Protein AF-A0A8S1BQX6-F1 (afdb_monomer)

Radius of gyration: 28.89 Å; Cα contacts (8 Å, |Δi|>4): 487; chains: 1; bounding box: 57×88×104 Å

Sequence (309 aa):
MNSLSFIVLPLLAISIPSLSAAPAPGKTAAKPKTTHNDDKIGEEFRDMQLESWVLNHGLPEPKSGINLDRWNASSANDRPEERGFYLEGDILYQTHPSATKSAQVGEYYKWPNAQVFIKISGAFAPHEVNIIKKATQYIEKHTCIRFFFYQPGIQKDYVDITNSHTGCFSSVGRTGGRQVLNLQSPQCVNLRTATHELIHSLGFFHEQSRSDRDKYIQIEWGNIHSHEINNFKRHDNSNHQGLAYDFQSIMHYSRFAFARNPRLPTIRFKPPYEGWEKVAKNDQMTWTDVEKINKLYKCPSTSASPTSS

Mean predicted aligned error: 12.05 Å

Foldseek 3Di:
DDDDDDDDDDDDDDDDDDDDDDDDDDDDDDDDPDPDPVVPVVPVVVVVVVVVLCVQAQDQDLQLLVQLVPDDPVPALFAQQLSASHQLSAARDDDDVPDDPFQPPDPVQADPLLEAEEDEPAPDDPVLVVLLVVLQVQLVVLAVHHYHYDDPPPDQWHEYEYAPSRTAHFHAGTPTGYTYGYQHPPRQSHSLNSNLRVLSHRRDAALLQALCNVVWKDFPCVFADPSCSSSNHHRNNDDLPPDDRDLQASRYTRQQRRGPDSVHGRMATDPPCNVCNVVSPHSGHDPSSSVSSCVSSVTPPDPDDPDDD

Solvent-accessible surface area (backbone atoms only — not comparable to full-atom values): 18206 Å² total; per-residue (Å²): 142,81,90,85,84,88,85,86,82,85,86,84,86,83,87,80,88,84,87,88,82,88,85,84,90,82,86,88,77,86,78,81,88,74,85,74,78,66,82,66,61,61,54,62,60,50,49,56,54,48,50,56,51,37,69,60,19,46,54,88,44,53,67,10,19,63,48,37,70,74,61,46,87,93,79,49,70,46,56,60,41,52,38,22,71,29,49,62,18,24,32,39,45,72,87,47,103,79,68,66,101,48,63,70,81,48,80,77,24,39,50,68,92,34,44,44,30,37,39,81,75,34,93,62,56,75,70,44,51,50,34,50,52,48,22,53,50,56,50,36,74,70,35,63,45,43,80,41,78,60,50,93,90,72,62,68,52,33,40,37,35,33,40,54,68,35,17,24,29,14,28,62,15,42,78,66,38,81,40,63,31,32,34,17,74,70,77,26,59,40,52,41,51,40,34,41,36,50,44,18,38,64,40,46,75,49,50,66,27,32,51,66,31,75,76,51,35,44,77,37,69,90,29,36,32,84,89,53,54,71,50,64,51,57,38,80,70,46,82,63,85,91,54,80,90,55,75,39,29,55,47,34,74,44,44,28,39,54,25,69,43,83,89,41,56,20,47,44,54,32,86,92,45,51,74,47,75,81,61,41,82,47,70,48,77,36,73,66,51,40,49,53,50,26,62,76,63,64,37,78,82,71,96,64,81,82,77,88,126

InterPro domains:
  IPR001506 Peptidase M12A [PF01400] (108-298)
  IPR001506 Peptidase M12A [PR00480] (132-150)
  IPR001506 Peptidase M12A [PR00480] (188-206)
  IPR001506 Peptidase M12A [PR00480] (207-224)
  IPR001506 Peptidase M12A [PR00480] (244-259)
  IPR001506 Peptidase M12A [PR00480] (285-298)
  IPR001506 Peptidase M12A [PS51864] (102-300)
  IPR006026 Peptidase, metallopeptidase [SM00235] (107-249)
  IPR024079 Metallopeptidase, catalytic domain superfamily [G3DSA:3.40.390.10] (68-302)
  IPR034035 Astacin-like metallopeptidase domain [cd04280] (113-297)

Structure (mmCIF, N/CA/C/O backbone):
data_AF-A0A8S1BQX6-F1
#
_entry.id   AF-A0A8S1BQX6-F1
#
loop_
_atom_site.group_PDB
_atom_site.id
_atom_site.type_symbol
_atom_site.label_atom_id
_atom_site.label_alt_id
_atom_site.label_comp_id
_atom_site.label_asym_id
_atom_site.label_entity_id
_atom_site.label_seq_id
_atom_site.pdbx_PDB_ins_code
_atom_site.Cartn_x
_atom_site.Cartn_y
_atom_site.Cartn_z
_atom_site.occupancy
_atom_site.B_iso_or_equiv
_atom_site.auth_seq_id
_atom_site.auth_comp_id
_atom_site.auth_asym_id
_atom_site.auth_atom_id
_atom_site.pdbx_PDB_model_num
ATOM 1 N N . MET A 1 1 ? 31.370 -21.592 -81.520 1.00 39.38 1 MET A N 1
ATOM 2 C CA . MET A 1 1 ? 32.345 -21.386 -80.425 1.00 39.38 1 MET A CA 1
ATOM 3 C C . MET A 1 1 ? 31.549 -20.781 -79.272 1.00 39.38 1 MET A C 1
ATOM 5 O O . MET A 1 1 ? 31.023 -19.704 -79.476 1.00 39.38 1 MET A O 1
ATOM 9 N N . ASN A 1 2 ? 31.255 -21.397 -78.128 1.00 39.03 2 ASN A N 1
ATOM 10 C CA . ASN A 1 2 ? 31.666 -22.647 -77.492 1.00 39.03 2 ASN A CA 1
ATOM 11 C C . ASN A 1 2 ? 30.479 -23.218 -76.694 1.00 39.03 2 ASN A C 1
ATOM 13 O O . ASN A 1 2 ? 29.785 -22.468 -76.013 1.00 39.03 2 ASN A O 1
ATOM 17 N N . SER A 1 3 ? 30.305 -24.540 -76.764 1.00 40.53 3 SER A N 1
ATOM 18 C CA . SER A 1 3 ? 29.539 -25.356 -75.813 1.00 40.53 3 SER A CA 1
ATOM 19 C C . SER A 1 3 ? 30.255 -25.430 -74.468 1.00 40.53 3 SER A C 1
ATOM 21 O O . SER A 1 3 ? 31.482 -25.499 -74.455 1.00 40.53 3 SER A O 1
ATOM 23 N N . LEU A 1 4 ? 29.509 -25.559 -73.368 1.00 43.38 4 LEU A N 1
ATOM 24 C CA . LEU A 1 4 ? 30.010 -26.164 -72.132 1.00 43.38 4 LEU A CA 1
ATOM 25 C C . LEU A 1 4 ? 28.952 -27.103 -71.537 1.00 43.38 4 LEU A C 1
ATOM 27 O O . LEU A 1 4 ? 27.769 -26.779 -71.459 1.00 43.38 4 LEU A O 1
ATOM 31 N N . SER A 1 5 ? 29.433 -28.301 -71.217 1.00 40.56 5 SER A N 1
ATOM 32 C CA . SER A 1 5 ? 28.708 -29.541 -70.958 1.00 40.56 5 SER A CA 1
ATOM 33 C C . SER A 1 5 ? 28.182 -29.669 -69.528 1.00 40.56 5 SER A C 1
ATOM 35 O O . SER A 1 5 ? 28.829 -29.244 -68.575 1.00 40.56 5 SER A O 1
ATOM 37 N N . PHE A 1 6 ? 27.057 -30.371 -69.384 1.00 38.00 6 PHE A N 1
ATOM 38 C CA . PHE A 1 6 ? 26.563 -30.904 -68.114 1.00 38.00 6 PHE A CA 1
ATOM 39 C C . PHE A 1 6 ? 27.305 -32.201 -67.753 1.00 38.00 6 PHE A C 1
ATOM 41 O O . PHE A 1 6 ? 27.395 -33.113 -68.574 1.00 38.00 6 PHE A O 1
ATOM 48 N N . ILE A 1 7 ? 27.814 -32.291 -66.522 1.00 45.94 7 ILE A N 1
ATOM 49 C CA . ILE A 1 7 ? 28.389 -33.511 -65.937 1.00 45.94 7 ILE A CA 1
ATOM 50 C C . ILE A 1 7 ? 27.326 -34.153 -65.038 1.00 45.94 7 ILE A C 1
ATOM 52 O O . ILE A 1 7 ? 26.836 -33.527 -64.101 1.00 45.94 7 ILE A O 1
ATOM 56 N N . VAL A 1 8 ? 26.983 -35.406 -65.337 1.00 41.06 8 VAL A N 1
ATOM 57 C CA . VAL A 1 8 ? 26.101 -36.276 -64.546 1.00 41.06 8 VAL A CA 1
ATOM 58 C C . VAL A 1 8 ? 26.976 -37.155 -63.644 1.00 41.06 8 VAL A C 1
ATOM 60 O O . VAL A 1 8 ? 27.891 -37.812 -64.136 1.00 41.06 8 VAL A O 1
ATOM 63 N N . LEU A 1 9 ? 26.702 -37.177 -62.337 1.00 39.62 9 LEU A N 1
ATOM 64 C CA . LEU A 1 9 ? 27.323 -38.084 -61.358 1.00 39.62 9 LEU A CA 1
ATOM 65 C C . LEU A 1 9 ? 26.374 -39.264 -61.052 1.00 39.62 9 LEU A C 1
ATOM 67 O O . LEU A 1 9 ? 25.167 -39.037 -60.939 1.00 39.62 9 LEU A O 1
ATOM 71 N N . PRO A 1 10 ? 26.873 -40.510 -60.910 1.00 39.12 10 PRO A N 1
ATOM 72 C CA . PRO A 1 10 ? 26.035 -41.692 -60.716 1.00 39.12 10 PRO A CA 1
ATOM 73 C C . PRO A 1 10 ? 25.674 -41.928 -59.238 1.00 39.12 10 PRO A C 1
ATOM 75 O O . PRO A 1 10 ? 26.483 -41.696 -58.339 1.00 39.12 10 PRO A O 1
ATOM 78 N N . LEU A 1 11 ? 24.459 -42.437 -58.997 1.00 38.56 11 LEU A N 1
ATOM 79 C CA . LEU A 1 11 ? 24.001 -42.929 -57.693 1.00 38.56 11 LEU A CA 1
ATOM 80 C C . LEU A 1 11 ? 24.722 -44.235 -57.316 1.00 38.56 11 LEU A C 1
ATOM 82 O O . LEU A 1 11 ? 24.688 -45.201 -58.078 1.00 38.56 11 LEU A O 1
ATOM 86 N N . LEU A 1 12 ? 25.289 -44.295 -56.108 1.00 36.75 12 LEU A N 1
ATOM 87 C CA . LEU A 1 12 ? 25.702 -45.550 -55.474 1.00 36.75 12 LEU A CA 1
ATOM 88 C C . LEU A 1 12 ? 24.515 -46.176 -54.724 1.00 36.75 12 LEU A C 1
ATOM 90 O O . LEU A 1 12 ? 23.943 -45.563 -53.823 1.00 36.75 12 LEU A O 1
ATOM 94 N N . ALA A 1 13 ? 24.181 -47.416 -55.080 1.00 38.56 13 ALA A N 1
ATOM 95 C CA . ALA A 1 13 ? 23.232 -48.267 -54.374 1.00 38.56 13 ALA A CA 1
ATOM 96 C C . ALA A 1 13 ? 23.923 -48.980 -53.197 1.00 38.56 13 ALA A C 1
ATOM 98 O O . ALA A 1 13 ? 24.931 -49.660 -53.389 1.00 38.56 13 ALA A O 1
ATOM 99 N N . ILE A 1 14 ? 23.372 -48.855 -51.987 1.00 39.50 14 ILE A N 1
ATOM 100 C CA . ILE A 1 14 ? 23.801 -49.619 -50.807 1.00 39.50 14 ILE A CA 1
ATOM 101 C C . ILE A 1 14 ? 22.833 -50.792 -50.623 1.00 39.50 14 ILE A C 1
ATOM 103 O O . ILE A 1 14 ? 21.622 -50.605 -50.525 1.00 39.50 14 ILE A O 1
ATOM 107 N N . SER A 1 15 ? 23.388 -52.005 -50.612 1.00 34.69 15 SER A N 1
ATOM 108 C CA . SER A 1 15 ? 22.664 -53.271 -50.455 1.00 34.69 15 SER A CA 1
ATOM 109 C C . SER A 1 15 ? 22.302 -53.531 -48.990 1.00 34.69 15 SER A C 1
ATOM 111 O O . SER A 1 15 ? 23.158 -53.437 -48.113 1.00 34.69 15 SER A O 1
ATOM 113 N N . ILE A 1 16 ? 21.045 -53.902 -48.735 1.00 39.75 16 ILE A N 1
ATOM 114 C CA . ILE A 1 16 ? 20.538 -54.351 -47.430 1.00 39.75 16 ILE A CA 1
ATOM 115 C C . ILE A 1 16 ? 20.466 -55.888 -47.446 1.00 39.75 16 ILE A C 1
ATOM 117 O O . ILE A 1 16 ? 19.825 -56.429 -48.348 1.00 39.75 16 ILE A O 1
ATOM 121 N N . PRO A 1 17 ? 21.039 -56.614 -46.469 1.00 34.56 17 PRO A N 1
ATOM 122 C CA . PRO A 1 17 ? 20.792 -58.043 -46.320 1.00 34.56 17 PRO A CA 1
ATOM 123 C C . PRO A 1 17 ? 19.545 -58.318 -45.457 1.00 34.56 17 PRO A C 1
ATOM 125 O O . PRO A 1 17 ? 19.452 -57.897 -44.306 1.00 34.56 17 PRO A O 1
ATOM 128 N N . SER A 1 18 ? 18.606 -59.075 -46.025 1.00 33.78 18 SER A N 1
ATOM 129 C CA . SER A 1 18 ? 17.591 -59.921 -45.364 1.00 33.78 18 SER A CA 1
ATOM 130 C C . SER A 1 18 ? 18.247 -61.223 -44.849 1.00 33.78 18 SER A C 1
ATOM 132 O O . SER A 1 18 ? 19.264 -61.610 -45.410 1.00 33.78 18 SER A O 1
ATOM 134 N N . LEU A 1 19 ? 17.780 -62.049 -43.905 1.00 36.41 19 LEU A N 1
ATOM 135 C CA . LEU A 1 19 ? 16.568 -62.234 -43.097 1.00 36.41 19 LEU A CA 1
ATOM 136 C C . LEU A 1 19 ? 16.954 -63.280 -42.009 1.00 36.41 19 LEU A C 1
ATOM 138 O O . LEU A 1 19 ? 17.749 -64.167 -42.311 1.00 36.41 19 LEU A O 1
ATOM 142 N N . SER A 1 20 ? 16.346 -63.287 -40.818 1.00 32.88 20 SER A N 1
ATOM 143 C CA . SER A 1 20 ? 15.969 -64.538 -40.118 1.00 32.88 20 SER A CA 1
ATOM 144 C C . SER A 1 20 ? 15.033 -64.232 -38.947 1.00 32.88 20 SER A C 1
ATOM 146 O O . SER A 1 20 ? 15.195 -63.229 -38.256 1.00 32.88 20 SER A O 1
ATOM 148 N N . ALA A 1 21 ? 14.036 -65.092 -38.760 1.00 33.19 21 ALA A N 1
ATOM 149 C CA . ALA A 1 21 ? 12.900 -64.925 -37.869 1.00 33.19 21 ALA A CA 1
ATOM 150 C C . ALA A 1 21 ? 12.892 -65.954 -36.716 1.00 33.19 21 ALA A C 1
ATOM 152 O O . ALA A 1 21 ? 13.306 -67.094 -36.910 1.00 33.19 21 ALA A O 1
ATOM 153 N N . ALA A 1 22 ? 12.263 -65.532 -35.603 1.00 35.09 22 ALA A N 1
ATOM 154 C CA . ALA A 1 22 ? 11.605 -66.300 -34.521 1.00 35.09 22 ALA A CA 1
ATOM 155 C C . ALA A 1 22 ? 12.511 -67.006 -33.468 1.00 35.09 22 ALA A C 1
ATOM 157 O O . ALA A 1 22 ? 13.577 -67.489 -33.837 1.00 35.09 22 ALA A O 1
ATOM 158 N N . PRO A 1 23 ? 12.121 -67.092 -32.161 1.00 31.58 23 PRO A N 1
ATOM 159 C CA . PRO A 1 23 ? 10.757 -67.375 -31.680 1.00 31.58 23 PRO A CA 1
ATOM 160 C C . PRO A 1 23 ? 10.191 -66.520 -30.514 1.00 31.58 23 PRO A C 1
ATOM 162 O O . PRO A 1 23 ? 10.854 -65.678 -29.916 1.00 31.58 23 PRO A O 1
ATOM 165 N N . ALA A 1 24 ? 8.900 -66.764 -30.254 1.00 35.22 24 ALA A N 1
ATOM 166 C CA . ALA A 1 24 ? 7.956 -66.104 -29.342 1.00 35.22 24 ALA A CA 1
ATOM 167 C C . ALA A 1 24 ? 8.114 -66.510 -27.839 1.00 35.22 24 ALA A C 1
ATOM 169 O O . ALA A 1 24 ? 8.939 -67.368 -27.524 1.00 35.22 24 ALA A O 1
ATOM 170 N N . PRO A 1 25 ? 7.350 -65.905 -26.895 1.00 40.12 25 PRO A N 1
ATOM 171 C CA . PRO A 1 25 ? 7.781 -65.661 -25.513 1.00 40.12 25 PRO A CA 1
ATOM 172 C C . PRO A 1 25 ? 7.428 -66.767 -24.501 1.00 40.12 25 PRO A C 1
ATOM 174 O O . PRO A 1 25 ? 6.317 -67.299 -24.482 1.00 40.12 25 PRO A O 1
ATOM 177 N N . GLY A 1 26 ? 8.369 -67.039 -23.589 1.00 32.41 26 GLY A N 1
ATOM 178 C CA . GLY A 1 26 ? 8.189 -67.840 -22.373 1.00 32.41 26 GLY A CA 1
ATOM 179 C C . GLY A 1 26 ? 7.934 -66.976 -21.128 1.00 32.41 26 GLY A C 1
ATOM 180 O O . GLY A 1 26 ? 8.429 -65.862 -21.016 1.00 32.41 26 GLY A O 1
ATOM 181 N N . LYS A 1 27 ? 7.112 -67.511 -20.222 1.00 37.88 27 LYS A N 1
ATOM 182 C CA . LYS A 1 27 ? 6.408 -66.891 -19.082 1.00 37.88 27 LYS A CA 1
ATOM 183 C C . LYS A 1 27 ? 7.291 -66.371 -17.922 1.00 37.88 27 LYS A C 1
ATOM 185 O O . LYS A 1 27 ? 8.445 -66.754 -17.784 1.00 37.88 27 LYS A O 1
ATOM 190 N N . THR A 1 28 ? 6.595 -65.690 -16.993 1.00 31.58 28 THR A N 1
ATOM 191 C CA . THR A 1 28 ? 6.919 -65.294 -15.592 1.00 31.58 28 THR A CA 1
ATOM 192 C C . THR A 1 28 ? 7.448 -63.856 -15.438 1.00 31.58 28 THR A C 1
ATOM 194 O O . THR A 1 28 ? 8.247 -63.409 -16.240 1.00 31.58 28 THR A O 1
ATOM 197 N N . ALA A 1 29 ? 7.015 -63.015 -14.494 1.00 31.97 29 ALA A N 1
ATOM 198 C CA . ALA A 1 29 ? 6.213 -63.191 -13.287 1.00 31.97 29 ALA A CA 1
ATOM 199 C C . ALA A 1 29 ? 5.328 -61.948 -13.034 1.00 31.97 29 ALA A C 1
ATOM 201 O O . ALA A 1 29 ? 5.604 -60.850 -13.516 1.00 31.97 29 ALA A O 1
ATOM 202 N N . ALA A 1 30 ? 4.245 -62.139 -12.281 1.00 35.34 30 ALA A N 1
ATOM 203 C CA . ALA A 1 30 ? 3.321 -61.089 -11.872 1.00 35.34 30 ALA A CA 1
ATOM 204 C C . ALA A 1 30 ? 4.039 -59.971 -11.089 1.00 35.34 30 ALA A C 1
ATOM 206 O O . ALA A 1 30 ? 4.747 -60.243 -10.121 1.00 35.34 30 ALA A O 1
ATOM 207 N N . LYS A 1 31 ? 3.817 -58.708 -11.480 1.00 33.31 31 LYS A N 1
ATOM 208 C CA . LYS A 1 31 ? 4.170 -57.547 -10.651 1.00 33.31 31 LYS A CA 1
ATOM 209 C C . LYS A 1 31 ? 3.262 -57.517 -9.411 1.00 33.31 31 LYS A C 1
ATOM 211 O O . LYS A 1 31 ? 2.049 -57.684 -9.567 1.00 33.31 31 LYS A O 1
ATOM 216 N N . PRO A 1 32 ? 3.799 -57.269 -8.204 1.00 28.73 32 PRO A N 1
ATOM 217 C CA . PRO A 1 32 ? 2.974 -57.094 -7.022 1.00 28.73 32 PRO A CA 1
ATOM 218 C C . PRO A 1 32 ? 2.153 -55.807 -7.160 1.00 28.73 32 PRO A C 1
ATOM 220 O O . PRO A 1 32 ? 2.691 -54.745 -7.468 1.00 28.73 32 PRO A O 1
ATOM 223 N N . LYS A 1 33 ? 0.842 -55.904 -6.919 1.00 36.81 33 LYS A N 1
ATOM 224 C CA . LYS A 1 33 ? -0.001 -54.742 -6.624 1.00 36.81 33 LYS A CA 1
ATOM 225 C C . LYS A 1 33 ? 0.407 -54.213 -5.251 1.00 36.81 33 LYS A C 1
ATOM 227 O O . LYS A 1 33 ? -0.062 -54.718 -4.237 1.00 36.81 33 LYS A O 1
ATOM 232 N N . THR A 1 34 ? 1.271 -53.210 -5.213 1.00 29.14 34 THR A N 1
ATOM 233 C CA . THR A 1 34 ? 1.418 -52.350 -4.038 1.00 29.14 34 THR A CA 1
ATOM 234 C C . THR A 1 34 ? 0.397 -51.229 -4.163 1.00 29.14 34 THR A C 1
ATOM 236 O O . THR A 1 34 ? 0.569 -50.302 -4.951 1.00 29.14 34 THR A O 1
ATOM 239 N N . THR A 1 35 ? -0.701 -51.337 -3.421 1.00 33.75 35 THR A N 1
ATOM 240 C CA . THR A 1 35 ? -1.549 -50.192 -3.088 1.00 33.75 35 THR A CA 1
ATOM 241 C C . THR A 1 35 ? -0.726 -49.272 -2.188 1.00 33.75 35 THR A C 1
ATOM 243 O O . THR A 1 35 ? -0.634 -49.520 -0.984 1.00 33.75 35 THR A O 1
ATOM 246 N N . HIS A 1 36 ? -0.058 -48.273 -2.767 1.00 31.92 36 HIS A N 1
ATOM 247 C CA . HIS A 1 36 ? 0.552 -47.214 -1.974 1.00 31.92 36 HIS A CA 1
ATOM 248 C C . HIS A 1 36 ? -0.532 -46.224 -1.554 1.00 31.92 36 HIS A C 1
ATOM 250 O O . HIS A 1 36 ? -1.310 -45.712 -2.352 1.00 31.92 36 HIS A O 1
ATOM 256 N N . ASN A 1 37 ? -0.617 -46.078 -0.241 1.00 33.75 37 ASN A N 1
ATOM 257 C CA . ASN A 1 37 ? -1.535 -45.246 0.506 1.00 33.75 37 ASN A CA 1
ATOM 258 C C . ASN A 1 37 ? -1.023 -43.791 0.450 1.00 33.75 37 ASN A C 1
ATOM 260 O O . ASN A 1 37 ? -0.559 -43.259 1.457 1.00 33.75 37 ASN A O 1
ATOM 264 N N . ASP A 1 38 ? -1.019 -43.194 -0.745 1.00 32.91 38 ASP A N 1
ATOM 265 C CA . ASP A 1 38 ? -0.414 -41.877 -1.016 1.00 32.91 38 ASP A CA 1
ATOM 266 C C . ASP A 1 38 ? -1.233 -40.695 -0.455 1.00 32.91 38 ASP A C 1
ATOM 268 O O . ASP A 1 38 ? -0.745 -39.568 -0.389 1.00 32.91 38 ASP A O 1
ATOM 272 N N . ASP A 1 39 ? -2.440 -40.950 0.054 1.00 38.12 39 ASP A N 1
ATOM 273 C CA . ASP A 1 39 ? -3.362 -39.905 0.516 1.00 38.12 39 ASP A CA 1
ATOM 274 C C . ASP A 1 39 ? -3.093 -39.394 1.945 1.00 38.12 39 ASP A C 1
ATOM 276 O O . ASP A 1 39 ? -3.757 -38.463 2.389 1.00 38.12 39 ASP A O 1
ATOM 280 N N . LYS A 1 40 ? -2.118 -39.948 2.685 1.00 33.12 40 LYS A N 1
ATOM 281 C CA . LYS A 1 40 ? -1.790 -39.478 4.053 1.00 33.12 40 LYS A CA 1
ATOM 282 C C . LYS A 1 40 ? -0.479 -38.705 4.192 1.00 33.12 40 LYS A C 1
ATOM 284 O O . LYS A 1 40 ? -0.312 -37.995 5.174 1.00 33.12 40 LYS A O 1
ATOM 289 N N . ILE A 1 41 ? 0.428 -38.794 3.220 1.00 32.38 41 ILE A N 1
ATOM 290 C CA . ILE A 1 41 ? 1.726 -38.089 3.266 1.00 32.38 41 ILE A CA 1
ATOM 291 C C . ILE A 1 41 ? 1.601 -36.667 2.683 1.00 32.38 41 ILE A C 1
ATOM 293 O O . ILE A 1 41 ? 2.385 -35.781 3.013 1.00 32.38 41 ILE A O 1
ATOM 297 N N . GLY A 1 42 ? 0.580 -36.415 1.853 1.00 30.64 42 GLY A N 1
ATOM 298 C CA . GLY A 1 42 ? 0.345 -35.117 1.210 1.00 30.64 42 GLY A CA 1
ATOM 299 C C . GLY A 1 42 ? -0.216 -34.015 2.118 1.00 30.64 42 GLY A C 1
ATOM 300 O O . GLY A 1 42 ? -0.080 -32.840 1.773 1.00 30.64 42 GLY A O 1
ATOM 301 N N . GLU A 1 43 ? -0.821 -34.358 3.258 1.00 35.38 43 GLU A N 1
ATOM 302 C CA . GLU A 1 43 ? -1.350 -33.370 4.212 1.00 35.38 43 GLU A CA 1
ATOM 303 C C . GLU A 1 43 ? -0.260 -32.879 5.180 1.00 35.38 43 GLU A C 1
ATOM 305 O O . GLU A 1 43 ? 0.005 -31.679 5.217 1.00 35.38 43 GLU A O 1
ATOM 310 N N . GLU A 1 44 ? 0.496 -33.778 5.825 1.00 31.00 44 GLU A N 1
ATOM 311 C CA . GLU A 1 44 ? 1.595 -33.395 6.735 1.00 31.00 44 GLU A CA 1
ATOM 312 C C . GLU A 1 44 ? 2.710 -32.591 6.034 1.00 31.00 44 GLU A C 1
ATOM 314 O O . GLU A 1 44 ? 3.243 -31.631 6.594 1.00 31.00 44 GLU A O 1
ATOM 319 N N . PHE A 1 45 ? 3.043 -32.912 4.775 1.00 31.17 45 PHE A N 1
ATOM 320 C CA . PHE A 1 45 ? 4.044 -32.150 4.010 1.00 31.17 45 PHE A CA 1
ATOM 321 C C . PHE A 1 45 ? 3.548 -30.761 3.571 1.00 31.17 45 PHE A C 1
ATOM 323 O O . PHE A 1 45 ? 4.355 -29.841 3.402 1.00 31.17 45 PHE A O 1
ATOM 330 N N . ARG A 1 46 ? 2.230 -30.587 3.386 1.00 41.75 46 ARG A N 1
ATOM 331 C CA . ARG A 1 46 ? 1.610 -29.282 3.096 1.00 41.75 46 ARG A CA 1
ATOM 332 C C . ARG A 1 46 ? 1.580 -28.397 4.334 1.00 41.75 46 ARG A C 1
ATOM 334 O O . ARG A 1 46 ? 1.851 -27.201 4.212 1.00 41.75 46 ARG A O 1
ATOM 341 N N . ASP A 1 47 ? 1.299 -28.983 5.490 1.00 39.94 47 ASP A N 1
ATOM 342 C CA . ASP A 1 47 ? 1.238 -28.266 6.760 1.00 39.94 47 ASP A CA 1
ATOM 343 C C . ASP A 1 47 ? 2.627 -27.775 7.183 1.00 39.94 47 ASP A C 1
ATOM 345 O O . ASP A 1 47 ? 2.780 -26.605 7.523 1.00 39.94 47 ASP A O 1
ATOM 349 N N . MET A 1 48 ? 3.681 -28.576 6.986 1.00 34.25 48 MET A N 1
ATOM 350 C CA . MET A 1 48 ? 5.061 -28.170 7.292 1.00 34.25 48 MET A CA 1
ATOM 351 C C . MET A 1 48 ? 5.572 -27.004 6.411 1.00 34.25 48 MET A C 1
ATOM 353 O O . MET A 1 48 ? 6.318 -26.136 6.874 1.00 34.25 48 MET A O 1
ATOM 357 N N . GLN A 1 49 ? 5.154 -26.928 5.139 1.00 49.50 49 GLN A N 1
ATOM 358 C CA . GLN A 1 49 ? 5.464 -25.782 4.267 1.00 49.50 49 GLN A CA 1
ATOM 359 C C . GLN A 1 49 ? 4.629 -24.541 4.599 1.00 49.50 49 GLN A C 1
ATOM 361 O O . GLN A 1 49 ? 5.116 -23.420 4.440 1.00 49.50 49 GLN A O 1
ATOM 366 N N . LEU A 1 50 ? 3.380 -24.723 5.036 1.00 48.91 50 LEU A N 1
ATOM 367 C CA . LEU A 1 50 ? 2.530 -23.628 5.489 1.00 48.91 50 LEU A CA 1
ATOM 368 C C . LEU A 1 50 ? 3.068 -23.041 6.797 1.00 48.91 50 LEU A C 1
ATOM 370 O O . LEU A 1 50 ? 3.220 -21.828 6.875 1.00 48.91 50 LEU A O 1
ATOM 374 N N . GLU A 1 51 ? 3.455 -23.873 7.762 1.00 50.94 51 GLU A N 1
ATOM 375 C CA . GLU A 1 51 ? 4.069 -23.436 9.018 1.00 50.94 51 GLU A CA 1
ATOM 376 C C . GLU A 1 51 ? 5.374 -22.679 8.779 1.00 50.94 51 GLU A C 1
ATOM 378 O O . GLU A 1 51 ? 5.518 -21.564 9.269 1.00 50.94 51 GLU A O 1
ATOM 383 N N . SER A 1 52 ? 6.293 -23.210 7.962 1.00 50.62 52 SER A N 1
ATOM 384 C CA . SER A 1 52 ? 7.546 -22.513 7.634 1.00 50.62 52 SER A CA 1
ATOM 385 C C . SER A 1 52 ? 7.301 -21.173 6.933 1.00 50.62 52 SER A C 1
ATOM 387 O O . SER A 1 52 ? 7.963 -20.179 7.223 1.00 50.62 52 SER A O 1
ATOM 389 N N . TRP A 1 53 ? 6.327 -21.109 6.027 1.00 52.84 53 TRP A N 1
ATOM 390 C CA . TRP A 1 53 ? 6.035 -19.886 5.288 1.00 52.84 53 TRP A CA 1
ATOM 391 C C . TRP A 1 53 ? 5.316 -18.828 6.147 1.00 52.84 53 TRP A C 1
ATOM 393 O O . TRP A 1 53 ? 5.596 -17.638 5.998 1.00 52.84 53 TRP A O 1
ATOM 403 N N . VAL A 1 54 ? 4.467 -19.252 7.088 1.00 56.44 54 VAL A N 1
ATOM 404 C CA . VAL A 1 54 ? 3.797 -18.400 8.089 1.00 56.44 54 VAL A CA 1
ATOM 405 C C . VAL A 1 54 ? 4.762 -17.931 9.169 1.00 56.44 54 VAL A C 1
ATOM 407 O O . VAL A 1 54 ? 4.714 -16.770 9.556 1.00 56.44 54 VAL A O 1
ATOM 410 N N . LEU A 1 55 ? 5.690 -18.781 9.607 1.00 54.22 55 LEU A N 1
ATOM 411 C CA . LEU A 1 55 ? 6.803 -18.380 10.470 1.00 54.22 55 LEU A CA 1
ATOM 412 C C . LEU A 1 55 ? 7.650 -17.282 9.816 1.00 54.22 55 LEU A C 1
ATOM 414 O O . LEU A 1 55 ? 8.088 -16.366 10.503 1.00 54.22 55 LEU A O 1
ATOM 418 N N . ASN A 1 56 ? 7.833 -17.350 8.495 1.00 57.78 56 ASN A N 1
ATOM 419 C CA . ASN A 1 56 ? 8.666 -16.399 7.763 1.00 57.78 56 ASN A CA 1
ATOM 420 C C . ASN A 1 56 ? 7.961 -15.075 7.407 1.00 57.78 56 ASN A C 1
ATOM 422 O O . ASN A 1 56 ? 8.656 -14.088 7.210 1.00 57.78 56 ASN A O 1
ATOM 426 N N . HIS A 1 57 ? 6.623 -15.026 7.308 1.00 64.12 57 HIS A N 1
ATOM 427 C CA . HIS A 1 57 ? 5.905 -13.817 6.838 1.00 64.12 57 HIS A CA 1
ATOM 428 C C . HIS A 1 57 ? 4.660 -13.441 7.656 1.00 64.12 57 HIS A C 1
ATOM 430 O O . HIS A 1 57 ? 3.943 -12.511 7.288 1.00 64.12 57 HIS A O 1
ATOM 436 N N . GLY A 1 58 ? 4.355 -14.170 8.729 1.00 71.62 58 GLY A N 1
ATOM 437 C CA . GLY A 1 58 ? 3.183 -13.940 9.579 1.00 71.62 58 GLY A CA 1
ATOM 438 C C . GLY A 1 58 ? 3.478 -13.252 10.902 1.00 71.62 58 GLY A C 1
ATOM 439 O O . GLY A 1 58 ? 2.557 -12.999 11.681 1.00 71.62 58 GLY A O 1
ATOM 440 N N . LEU A 1 59 ? 4.743 -12.905 11.141 1.00 85.19 59 LEU A N 1
ATOM 441 C CA . LEU A 1 59 ? 5.183 -12.104 12.275 1.00 85.19 59 LEU A CA 1
ATOM 442 C C . LEU A 1 59 ? 5.962 -10.875 11.782 1.00 85.19 59 LEU A C 1
ATOM 444 O O . LEU A 1 59 ? 6.639 -10.964 10.758 1.00 85.19 59 LEU A O 1
ATOM 448 N N . PRO A 1 60 ? 5.887 -9.735 12.493 1.00 89.62 60 PRO A N 1
ATOM 449 C CA . PRO A 1 60 ? 6.724 -8.576 12.200 1.00 89.62 60 PRO A CA 1
ATOM 450 C C . PRO A 1 60 ? 8.220 -8.938 12.212 1.00 89.62 60 PRO A C 1
ATOM 452 O O . PRO A 1 60 ? 8.700 -9.548 13.167 1.00 89.62 60 PRO A O 1
ATOM 455 N N . GLU A 1 61 ? 8.956 -8.533 11.177 1.00 91.38 61 GLU A N 1
ATOM 456 C CA . G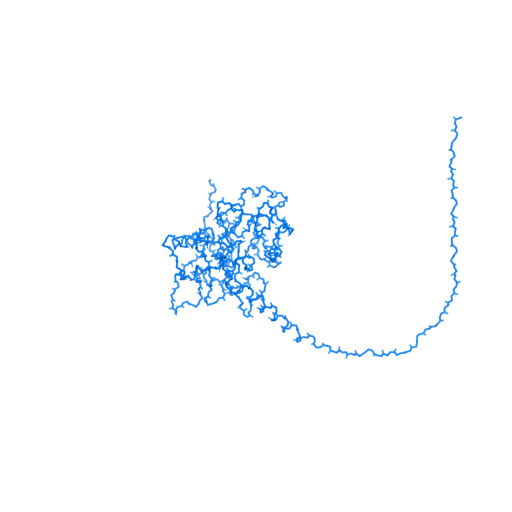LU A 1 61 ? 10.368 -8.863 10.950 1.00 91.38 61 GLU A CA 1
ATOM 457 C C . GLU A 1 61 ? 11.264 -7.638 11.237 1.00 91.38 61 GLU A C 1
ATOM 459 O O . GLU A 1 61 ? 11.227 -6.654 10.489 1.00 91.38 61 GLU A O 1
ATOM 464 N N . PRO A 1 62 ? 12.090 -7.656 12.302 1.00 94.81 62 PRO A N 1
ATOM 465 C CA . PRO A 1 62 ? 12.977 -6.541 12.655 1.00 94.81 62 PRO A CA 1
ATOM 466 C C . PRO A 1 62 ? 13.975 -6.143 11.561 1.00 94.81 62 PRO A C 1
ATOM 468 O O . PRO A 1 62 ? 14.331 -4.968 11.445 1.00 94.81 62 PRO A O 1
ATOM 471 N N . LYS A 1 63 ? 14.417 -7.082 10.712 1.00 94.88 63 LYS A N 1
ATOM 472 C CA . LYS A 1 63 ? 15.306 -6.757 9.583 1.00 94.88 63 LYS A CA 1
ATOM 473 C C . LYS A 1 63 ? 14.667 -5.766 8.613 1.00 94.88 63 LYS A C 1
ATOM 475 O O . LYS A 1 63 ? 15.396 -4.963 8.033 1.00 94.88 63 LYS A O 1
ATOM 480 N N . SER A 1 64 ? 13.340 -5.777 8.477 1.00 95.88 64 SER A N 1
ATOM 481 C CA . SER A 1 64 ? 12.597 -4.808 7.665 1.00 95.88 64 SER A CA 1
ATOM 482 C C . SER A 1 64 ? 12.812 -3.386 8.177 1.00 95.88 64 SER A C 1
ATOM 484 O O . SER A 1 64 ? 13.074 -2.481 7.387 1.00 95.88 64 SER A O 1
ATOM 486 N N . GLY A 1 65 ? 12.787 -3.187 9.499 1.00 96.75 65 GLY A N 1
ATOM 487 C CA . GLY A 1 65 ? 13.013 -1.870 10.091 1.00 96.75 65 GLY A CA 1
ATOM 488 C C . GLY A 1 65 ? 14.445 -1.378 9.927 1.00 96.75 65 GLY A C 1
ATOM 489 O O . GLY A 1 65 ? 14.661 -0.231 9.539 1.00 96.75 65 GLY A O 1
ATOM 490 N N . ILE A 1 66 ? 15.420 -2.273 10.105 1.00 96.88 66 ILE A N 1
ATOM 491 C CA . ILE A 1 66 ? 16.845 -1.980 9.878 1.00 96.88 66 ILE A CA 1
ATOM 492 C C . ILE A 1 66 ? 17.116 -1.629 8.407 1.00 96.88 66 ILE A C 1
ATOM 494 O O . ILE A 1 66 ? 17.933 -0.755 8.109 1.00 96.88 66 ILE A O 1
ATOM 498 N N . ASN A 1 67 ? 16.465 -2.321 7.468 1.00 94.81 67 ASN A N 1
ATOM 499 C CA . ASN A 1 67 ? 16.602 -2.025 6.044 1.00 94.81 67 ASN A CA 1
ATOM 500 C C . ASN A 1 67 ? 15.971 -0.668 5.698 1.00 94.81 67 ASN A C 1
ATOM 502 O O . ASN A 1 67 ? 16.567 0.122 4.964 1.00 94.81 67 ASN A O 1
ATOM 506 N N . LEU A 1 68 ? 14.809 -0.371 6.285 1.00 96.50 68 LEU A N 1
ATOM 507 C CA . LEU A 1 68 ? 14.103 0.892 6.107 1.00 96.50 68 LEU A CA 1
ATOM 508 C C . LEU A 1 68 ? 14.871 2.100 6.669 1.00 96.50 68 LEU A C 1
ATOM 510 O O . LEU A 1 68 ? 14.815 3.172 6.074 1.00 96.50 68 LEU A O 1
ATOM 514 N N . ASP A 1 69 ? 15.656 1.948 7.739 1.00 95.62 69 ASP A N 1
ATOM 515 C CA . ASP A 1 69 ? 16.488 3.044 8.271 1.00 95.62 69 ASP A CA 1
ATOM 516 C C . ASP A 1 69 ? 17.485 3.601 7.243 1.00 95.62 69 ASP A C 1
ATOM 518 O O . ASP A 1 69 ? 17.906 4.754 7.330 1.00 95.62 69 ASP A O 1
ATOM 522 N N . ARG A 1 70 ? 17.870 2.783 6.257 1.00 91.94 70 ARG A N 1
ATOM 523 C CA . ARG A 1 70 ? 18.791 3.167 5.176 1.00 91.94 70 ARG A CA 1
ATOM 524 C C . ARG A 1 70 ? 18.078 3.817 3.993 1.00 91.94 70 ARG A C 1
ATOM 526 O O . ARG A 1 70 ? 18.747 4.313 3.084 1.00 91.94 70 ARG A O 1
ATOM 533 N N . TRP A 1 71 ? 16.747 3.789 3.970 1.00 93.69 71 TRP A N 1
ATOM 534 C CA . TRP A 1 71 ? 15.956 4.423 2.927 1.00 93.69 71 TRP A CA 1
ATOM 535 C C . TRP A 1 71 ? 15.951 5.940 3.109 1.00 93.69 71 TRP A C 1
ATOM 537 O O . TRP A 1 71 ? 15.776 6.464 4.208 1.00 93.69 71 TRP A O 1
ATOM 547 N N . ASN A 1 72 ? 16.136 6.656 2.003 1.00 85.69 72 ASN A N 1
ATOM 548 C CA . ASN A 1 72 ? 16.164 8.110 1.980 1.00 85.69 72 ASN A CA 1
ATOM 549 C C . ASN A 1 72 ? 15.241 8.620 0.876 1.00 85.69 72 ASN A C 1
ATOM 551 O O . ASN A 1 72 ? 15.538 8.459 -0.308 1.00 85.69 72 ASN A O 1
ATOM 555 N N . ALA A 1 73 ? 14.162 9.296 1.271 1.00 83.69 73 ALA A N 1
ATOM 556 C CA . ALA A 1 73 ? 13.167 9.852 0.357 1.00 83.69 73 ALA A CA 1
ATOM 557 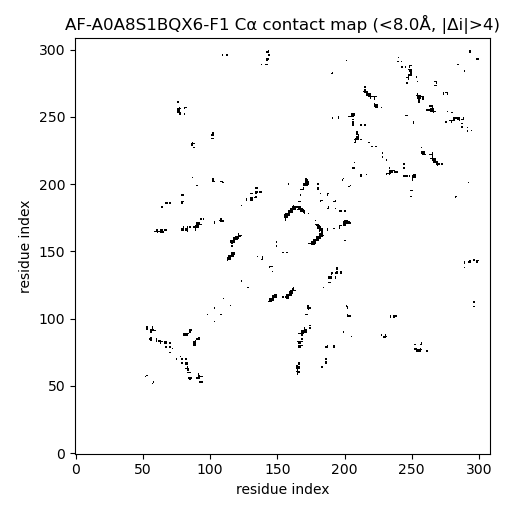C C . ALA A 1 73 ? 13.763 10.753 -0.743 1.00 83.69 73 ALA A C 1
ATOM 559 O O . ALA A 1 73 ? 13.239 10.795 -1.852 1.00 83.69 73 ALA A O 1
ATOM 560 N N . SER A 1 74 ? 14.865 11.459 -0.466 1.00 81.19 74 SER A N 1
ATOM 561 C CA . SER A 1 74 ? 15.468 12.426 -1.395 1.00 81.19 74 SER A CA 1
ATOM 562 C C . SER A 1 74 ? 16.304 11.786 -2.505 1.00 81.19 74 SER A C 1
ATOM 564 O O . SER A 1 74 ? 16.617 12.448 -3.493 1.00 81.19 74 SER A O 1
ATOM 566 N N . SER A 1 75 ? 16.714 10.527 -2.345 1.00 75.12 75 SER A N 1
ATOM 567 C CA . SER A 1 75 ? 17.599 9.832 -3.292 1.00 75.12 75 SER A CA 1
ATOM 568 C C . SER A 1 75 ? 17.088 8.460 -3.729 1.00 75.12 75 SER A C 1
ATOM 570 O O . SER A 1 75 ? 17.698 7.828 -4.595 1.00 75.12 75 SER A O 1
ATOM 572 N N . ALA A 1 76 ? 15.978 7.998 -3.156 1.00 73.38 76 ALA A N 1
ATOM 573 C CA . ALA A 1 76 ? 15.374 6.720 -3.473 1.00 73.38 76 ALA A CA 1
ATOM 574 C C . ALA A 1 76 ? 14.569 6.772 -4.779 1.00 73.38 76 ALA A C 1
ATOM 576 O O . ALA A 1 76 ? 13.748 7.660 -5.012 1.00 73.38 76 ALA A O 1
ATOM 577 N N . ASN A 1 77 ? 14.786 5.767 -5.627 1.00 84.94 77 ASN A N 1
ATOM 578 C CA . ASN A 1 77 ? 13.909 5.474 -6.761 1.00 84.94 77 ASN A CA 1
ATOM 579 C C . ASN A 1 77 ? 12.778 4.498 -6.390 1.00 84.94 77 ASN A C 1
ATOM 581 O O . ASN A 1 77 ? 11.917 4.233 -7.230 1.00 84.94 77 ASN A O 1
ATOM 585 N N . ASP A 1 78 ? 12.816 3.980 -5.162 1.00 90.25 78 ASP A N 1
ATOM 586 C CA . ASP A 1 78 ? 11.883 3.034 -4.563 1.00 90.25 78 ASP A CA 1
ATOM 587 C C . ASP A 1 78 ? 11.143 3.647 -3.367 1.00 90.25 78 ASP A C 1
ATOM 589 O O . ASP A 1 78 ? 11.356 4.807 -2.991 1.00 90.25 78 ASP A O 1
ATOM 593 N N . ARG A 1 79 ? 10.215 2.877 -2.805 1.00 94.00 79 ARG A N 1
ATOM 594 C CA . ARG A 1 79 ? 9.294 3.324 -1.756 1.00 94.00 79 ARG A CA 1
ATOM 595 C C . ARG A 1 79 ? 9.630 2.686 -0.400 1.00 94.00 79 ARG A C 1
ATOM 597 O O . ARG A 1 79 ? 10.311 1.662 -0.376 1.00 94.00 79 ARG A O 1
ATOM 604 N N . PRO A 1 80 ? 9.222 3.288 0.733 1.00 95.88 80 PRO A N 1
ATOM 605 C CA . PRO A 1 80 ? 9.561 2.748 2.048 1.00 95.88 80 PRO A CA 1
ATOM 606 C C . PRO A 1 80 ? 8.939 1.363 2.291 1.00 95.88 80 PRO A C 1
ATOM 608 O O . PRO A 1 80 ? 9.581 0.521 2.912 1.00 95.88 80 PRO A O 1
ATOM 611 N N . GLU A 1 81 ? 7.748 1.086 1.757 1.00 95.69 81 GLU A N 1
ATOM 612 C CA . GLU A 1 81 ? 7.112 -0.235 1.849 1.00 95.69 81 GLU A CA 1
ATOM 613 C C . GLU A 1 81 ? 7.823 -1.317 1.004 1.00 95.69 81 GLU A C 1
ATOM 615 O O . GLU A 1 81 ? 7.843 -2.491 1.354 1.00 95.69 81 GLU A O 1
ATOM 620 N N . GLU A 1 82 ? 8.608 -0.921 -0.004 1.00 95.75 82 GLU A N 1
ATOM 621 C CA . GLU A 1 82 ? 9.435 -1.827 -0.824 1.00 95.75 82 GLU A CA 1
ATOM 622 C C . GLU A 1 82 ? 10.765 -2.219 -0.140 1.00 95.75 82 GLU A C 1
ATOM 624 O O . GLU A 1 82 ? 11.729 -2.631 -0.793 1.00 95.75 82 GLU A O 1
ATOM 629 N N . ARG A 1 83 ? 10.862 -2.036 1.184 1.00 94.81 83 ARG A N 1
ATOM 630 C CA . ARG A 1 83 ? 12.050 -2.349 2.002 1.00 94.81 83 ARG A CA 1
ATOM 631 C C . ARG A 1 83 ? 11.827 -3.489 2.989 1.00 94.81 83 ARG A C 1
ATOM 633 O O . ARG A 1 83 ? 12.788 -3.881 3.660 1.00 94.81 83 ARG A O 1
ATOM 640 N N . GLY A 1 84 ? 10.601 -3.986 3.113 1.00 94.19 84 GLY A N 1
ATOM 641 C CA . GLY A 1 84 ? 10.286 -5.059 4.043 1.00 94.19 84 GLY A CA 1
ATOM 642 C C . GLY A 1 84 ? 10.609 -6.450 3.498 1.00 94.19 84 GLY A C 1
ATOM 643 O O . GLY A 1 84 ? 10.765 -6.659 2.298 1.00 94.19 84 GLY A O 1
ATOM 644 N N . PHE A 1 85 ? 10.712 -7.400 4.424 1.00 93.25 85 PHE A N 1
ATOM 645 C CA . PHE A 1 85 ? 10.902 -8.830 4.168 1.00 93.25 85 PHE A CA 1
ATOM 646 C C . PHE A 1 85 ? 9.590 -9.604 4.377 1.00 93.25 85 PHE A C 1
ATOM 648 O O . PHE A 1 85 ? 9.578 -10.684 4.966 1.00 93.25 85 PHE A O 1
ATOM 655 N N . TYR A 1 86 ? 8.468 -9.022 3.955 1.00 92.56 86 TYR A N 1
ATOM 656 C CA . TYR A 1 86 ? 7.151 -9.656 4.010 1.00 92.56 86 TYR A CA 1
ATOM 657 C C . TYR A 1 86 ? 6.777 -10.263 2.653 1.00 92.56 86 TYR A C 1
ATOM 659 O O . TYR A 1 86 ? 7.541 -10.173 1.689 1.00 92.56 86 TYR A O 1
ATOM 667 N N . LEU A 1 87 ? 5.612 -10.917 2.562 1.00 90.94 87 LEU A N 1
ATOM 668 C CA . LEU A 1 87 ? 5.105 -11.333 1.254 1.00 90.94 87 LEU A CA 1
ATOM 669 C C . LEU A 1 87 ? 4.961 -10.080 0.390 1.00 90.94 87 LEU A C 1
ATOM 671 O O . LEU A 1 87 ? 4.348 -9.117 0.826 1.00 90.94 87 LEU A O 1
ATOM 675 N N . GLU A 1 88 ? 5.521 -10.095 -0.818 1.00 93.50 88 GLU A N 1
ATOM 676 C CA . GLU A 1 88 ? 5.505 -8.909 -1.678 1.00 93.50 88 GLU A CA 1
ATOM 677 C C . GLU A 1 88 ? 6.038 -7.660 -0.948 1.00 93.50 88 GLU A C 1
ATOM 679 O O . GLU A 1 88 ? 5.580 -6.549 -1.185 1.00 93.50 88 GLU A O 1
ATOM 684 N N . GLY A 1 89 ? 7.029 -7.821 -0.072 1.00 95.19 89 GLY A N 1
ATOM 685 C CA . GLY A 1 89 ? 7.681 -6.704 0.603 1.00 95.19 89 GLY A CA 1
ATOM 686 C C . GLY A 1 89 ? 6.980 -6.206 1.858 1.00 95.19 89 GLY A C 1
ATOM 687 O O . GLY A 1 89 ? 7.664 -6.017 2.857 1.00 95.19 89 GLY A O 1
ATOM 688 N N . ASP A 1 90 ? 5.657 -6.053 1.850 1.00 97.25 90 ASP A N 1
ATOM 689 C CA . ASP A 1 90 ? 4.871 -5.363 2.893 1.00 97.25 90 ASP A CA 1
ATOM 690 C C . ASP A 1 90 ? 3.537 -6.056 3.254 1.00 97.25 90 ASP A C 1
ATOM 692 O O . ASP A 1 90 ? 2.742 -5.530 4.034 1.00 97.25 90 ASP A O 1
ATOM 696 N N . ILE A 1 91 ? 3.282 -7.274 2.764 1.00 94.44 91 ILE A N 1
ATOM 697 C CA . ILE A 1 91 ? 2.074 -8.024 3.122 1.00 94.44 91 ILE A CA 1
ATOM 698 C C . ILE A 1 91 ? 2.372 -8.989 4.269 1.00 94.44 91 ILE A C 1
ATOM 700 O O . ILE A 1 91 ? 2.966 -10.058 4.087 1.00 94.44 91 ILE A O 1
ATOM 704 N N . LEU A 1 92 ? 1.887 -8.654 5.466 1.00 91.75 92 LEU A N 1
ATOM 705 C CA . LEU A 1 92 ? 1.929 -9.559 6.613 1.00 91.75 92 LEU A CA 1
ATOM 706 C C . LEU A 1 92 ? 0.853 -10.636 6.458 1.00 91.75 92 LEU A C 1
ATOM 708 O O . LEU A 1 92 ? -0.351 -10.365 6.549 1.00 91.75 92 LEU A O 1
ATOM 712 N N . TYR A 1 93 ? 1.276 -11.881 6.272 1.00 80.25 93 TYR A N 1
ATOM 713 C CA . TYR A 1 93 ? 0.344 -12.979 6.083 1.00 80.25 93 TYR A CA 1
ATOM 714 C C . TYR A 1 93 ? -0.179 -13.519 7.411 1.00 80.25 93 TYR A C 1
ATOM 716 O O . TYR A 1 93 ? 0.555 -14.131 8.180 1.00 80.25 93 TYR A O 1
ATOM 724 N N . GLN A 1 94 ? -1.480 -13.405 7.652 1.00 67.88 94 GLN A N 1
ATOM 725 C CA . GLN A 1 94 ? -2.116 -14.074 8.785 1.00 67.88 94 GLN A CA 1
ATOM 726 C C . GLN A 1 94 ? -2.896 -15.293 8.285 1.00 67.88 94 GLN A C 1
ATOM 728 O O . GLN A 1 94 ? -3.863 -15.160 7.533 1.00 67.88 94 GLN A O 1
ATOM 733 N N . THR A 1 95 ? -2.483 -16.502 8.687 1.00 53.88 95 THR A N 1
ATOM 734 C CA . THR A 1 95 ? -3.292 -17.705 8.454 1.00 53.88 95 THR A CA 1
ATOM 735 C C . THR A 1 95 ? -4.608 -17.589 9.194 1.00 53.88 95 THR A C 1
ATOM 737 O O . THR A 1 95 ? -4.634 -17.564 10.422 1.00 53.88 95 THR A O 1
ATOM 740 N N . HIS A 1 96 ? -5.702 -17.661 8.447 1.00 49.31 96 HIS A N 1
ATOM 741 C CA . HIS A 1 96 ? -6.903 -18.307 8.953 1.00 49.31 96 HIS A CA 1
ATOM 742 C C . HIS A 1 96 ? -6.852 -19.786 8.522 1.00 49.31 96 HIS A C 1
ATOM 744 O O . HIS A 1 96 ? -6.424 -20.040 7.393 1.00 49.31 96 HIS A O 1
ATOM 750 N N . PRO A 1 97 ? -7.339 -20.756 9.323 1.00 41.25 97 PRO A N 1
ATOM 751 C CA . PRO A 1 97 ? -7.414 -22.178 8.938 1.00 41.25 97 PRO A CA 1
ATOM 752 C C . PRO A 1 97 ? -8.165 -22.471 7.623 1.00 41.25 97 PRO A C 1
ATOM 754 O O . PRO A 1 97 ? -8.162 -23.596 7.141 1.00 41.25 97 PRO A O 1
ATOM 757 N N . SER A 1 98 ? -8.818 -21.467 7.030 1.00 41.06 98 SER A N 1
ATOM 758 C CA . SER A 1 98 ? -9.578 -21.568 5.778 1.00 41.06 98 SER A CA 1
ATOM 759 C C . SER A 1 98 ? -9.053 -20.651 4.661 1.00 41.06 98 SER A C 1
ATOM 761 O O . SER A 1 98 ? -9.716 -20.501 3.640 1.00 41.06 98 SER A O 1
ATOM 763 N N . ALA A 1 99 ? -7.885 -20.017 4.834 1.00 41.62 99 ALA A N 1
ATOM 764 C CA . ALA A 1 99 ? -7.307 -19.110 3.842 1.00 41.62 99 ALA A CA 1
ATOM 765 C C . ALA A 1 99 ? -6.607 -19.869 2.707 1.00 41.62 99 ALA A C 1
ATOM 767 O O . ALA A 1 99 ? -5.439 -20.241 2.799 1.00 41.62 99 ALA A O 1
ATOM 768 N N . THR A 1 100 ? -7.331 -20.100 1.612 1.00 35.38 100 THR A N 1
ATOM 769 C CA . THR A 1 100 ? -6.756 -20.582 0.351 1.00 35.38 100 THR A CA 1
ATOM 770 C C . THR A 1 100 ? -6.016 -19.456 -0.379 1.00 35.38 100 THR A C 1
ATOM 772 O O . THR A 1 100 ? -6.523 -18.342 -0.477 1.00 35.38 100 THR A O 1
ATOM 775 N N . LYS A 1 101 ? -4.824 -19.778 -0.909 1.00 41.16 101 LYS A N 1
ATOM 776 C CA . LYS A 1 101 ? -3.810 -18.907 -1.551 1.00 41.16 101 LYS A CA 1
ATOM 777 C C . LYS A 1 101 ? -4.224 -18.273 -2.893 1.00 41.16 101 LYS A C 1
ATOM 779 O O . LYS A 1 101 ? -3.496 -18.339 -3.881 1.00 41.16 101 LYS A O 1
ATOM 784 N N . SER A 1 102 ? -5.386 -17.657 -2.956 1.00 35.84 102 SER A N 1
ATOM 785 C CA . SER A 1 102 ? -5.758 -16.743 -4.034 1.00 35.84 102 SER A CA 1
ATOM 786 C C . SER A 1 102 ? -6.055 -15.392 -3.406 1.00 35.84 102 SER A C 1
ATOM 788 O O . SER A 1 102 ? -6.251 -15.332 -2.193 1.00 35.84 102 SER A O 1
ATOM 790 N N . ALA A 1 103 ? -6.103 -14.320 -4.203 1.00 37.94 103 ALA A N 1
ATOM 791 C CA . ALA A 1 103 ? -6.708 -13.053 -3.793 1.00 37.94 103 ALA A CA 1
ATOM 792 C C . ALA A 1 103 ? -7.876 -13.339 -2.839 1.00 37.94 103 ALA A C 1
ATOM 794 O O . ALA A 1 103 ? -8.643 -14.260 -3.132 1.00 37.94 103 ALA A O 1
ATOM 795 N N . GLN A 1 104 ? -7.953 -12.656 -1.695 1.00 48.81 104 GLN A N 1
ATOM 796 C CA . GLN A 1 104 ? -8.968 -12.894 -0.667 1.00 48.81 104 GLN A CA 1
ATOM 797 C C . GLN A 1 104 ? -10.368 -12.541 -1.215 1.00 48.81 104 GLN A C 1
ATOM 799 O O . GLN A 1 104 ? -10.994 -11.537 -0.894 1.00 48.81 104 GLN A O 1
ATOM 804 N N . VAL A 1 105 ? -10.847 -13.375 -2.128 1.00 47.03 105 VAL A N 1
ATOM 805 C CA . VAL A 1 105 ? -12.112 -13.301 -2.827 1.00 47.03 105 VAL A CA 1
ATOM 806 C C . VAL A 1 105 ? -13.033 -14.190 -2.019 1.00 47.03 105 VAL A C 1
ATOM 808 O O . VAL A 1 105 ? -13.066 -15.408 -2.157 1.00 47.03 105 VAL A O 1
ATOM 811 N N . GLY A 1 106 ? -13.736 -13.542 -1.105 1.00 53.47 106 GLY A N 1
ATOM 812 C CA . GLY A 1 106 ? -14.761 -14.131 -0.266 1.00 53.47 106 GLY A CA 1
ATOM 813 C C . GLY A 1 106 ? -15.350 -13.032 0.602 1.00 53.47 106 GLY A C 1
ATOM 814 O O . GLY A 1 106 ? -14.612 -12.187 1.102 1.00 53.47 106 GLY A O 1
ATOM 815 N N . GLU A 1 107 ? -16.672 -13.025 0.790 1.00 59.62 107 GLU A N 1
ATOM 816 C CA . GLU A 1 107 ? -17.346 -12.059 1.678 1.00 59.62 107 GLU A CA 1
ATOM 817 C C . GLU A 1 107 ? -16.710 -12.030 3.082 1.00 59.62 107 GLU A C 1
ATOM 819 O O . GLU A 1 107 ? -16.671 -10.981 3.715 1.00 59.62 107 GLU A O 1
ATOM 824 N N . TYR A 1 108 ? -16.128 -13.151 3.528 1.00 67.12 108 TYR A N 1
ATOM 825 C CA . TYR A 1 108 ? -15.421 -13.256 4.803 1.00 67.12 108 TYR A CA 1
ATOM 826 C C . TYR A 1 108 ? -14.251 -12.277 4.942 1.00 67.12 108 TYR A C 1
ATOM 828 O O . TYR A 1 108 ? -14.071 -11.691 6.003 1.00 67.12 108 TYR A O 1
ATOM 836 N N . TYR A 1 109 ? -13.479 -12.066 3.883 1.00 79.19 109 TYR A N 1
ATOM 837 C CA . TYR A 1 109 ? -12.277 -11.238 3.934 1.00 79.19 109 TYR A CA 1
ATOM 838 C C . TYR A 1 109 ? -12.547 -9.750 3.732 1.00 79.19 109 TYR A C 1
ATOM 840 O O . TYR A 1 109 ? -11.648 -8.922 3.858 1.00 79.19 109 TYR A O 1
ATOM 848 N N . LYS A 1 110 ? -13.792 -9.387 3.424 1.00 89.81 110 LYS A N 1
ATOM 849 C CA . LYS A 1 110 ? -14.203 -7.992 3.364 1.00 89.81 110 LYS A CA 1
ATOM 850 C C . LYS A 1 110 ? -14.582 -7.497 4.750 1.00 89.81 110 LYS A C 1
ATOM 852 O O . LYS A 1 110 ? -15.058 -8.247 5.608 1.00 89.81 110 LYS A O 1
ATOM 857 N N . TRP A 1 111 ? -14.418 -6.198 4.945 1.00 94.50 111 TRP A N 1
ATOM 858 C CA . TRP A 1 111 ? -14.989 -5.518 6.096 1.00 94.50 111 TRP A CA 1
ATOM 859 C C . TRP A 1 111 ? -16.515 -5.427 5.953 1.00 94.50 111 TRP A C 1
ATOM 861 O O . TRP A 1 111 ? -17.002 -4.885 4.952 1.00 94.50 111 TRP A O 1
ATOM 871 N N . PRO A 1 112 ? -17.296 -5.956 6.915 1.00 93.31 112 PRO A N 1
ATOM 872 C CA . PRO A 1 112 ? -18.750 -5.884 6.861 1.00 93.31 112 PRO A CA 1
ATOM 873 C C . PRO A 1 112 ? -19.235 -4.440 6.722 1.00 93.31 112 PRO A C 1
ATOM 875 O O . PRO A 1 112 ? -18.721 -3.534 7.376 1.00 93.31 112 PRO A O 1
ATOM 878 N N . ASN A 1 113 ? -20.235 -4.223 5.864 1.00 93.94 113 ASN A N 1
ATOM 879 C CA . ASN A 1 113 ? -20.844 -2.910 5.617 1.00 93.94 113 ASN A CA 1
ATOM 880 C C . ASN A 1 113 ? -19.858 -1.812 5.170 1.00 93.94 113 ASN A C 1
ATOM 882 O O . ASN A 1 113 ? -20.162 -0.634 5.342 1.00 93.94 113 ASN A O 1
ATOM 886 N N . ALA A 1 114 ? -18.689 -2.182 4.627 1.00 96.12 114 ALA A N 1
ATOM 887 C CA . ALA A 1 114 ? -17.613 -1.240 4.306 1.00 96.12 114 ALA A CA 1
ATOM 888 C C . ALA A 1 114 ? -17.107 -0.444 5.531 1.00 96.12 114 ALA A C 1
ATOM 890 O O . ALA A 1 114 ? -16.596 0.666 5.390 1.00 96.12 114 ALA A O 1
ATOM 891 N N . GLN A 1 115 ? -17.250 -0.999 6.741 1.00 97.62 115 GLN A N 1
ATOM 892 C CA . GLN A 1 115 ? -16.841 -0.354 7.989 1.00 97.62 115 GLN A CA 1
ATOM 893 C C . GLN A 1 115 ? -15.565 -0.986 8.537 1.00 97.62 115 GLN A C 1
ATOM 895 O O . GLN A 1 115 ? -15.541 -2.170 8.871 1.00 97.62 115 GLN A O 1
ATOM 900 N N . VAL A 1 116 ? -14.517 -0.180 8.671 1.00 98.31 116 VAL A N 1
ATOM 901 C CA . VAL A 1 116 ? -13.229 -0.596 9.230 1.00 98.31 116 VAL A CA 1
ATOM 902 C C . VAL A 1 116 ? -13.061 0.048 10.598 1.00 98.31 116 VAL A C 1
ATOM 904 O O . VAL A 1 116 ? -13.151 1.267 10.734 1.00 98.31 116 VAL A O 1
ATOM 907 N N . PHE A 1 117 ? -12.791 -0.751 11.624 1.00 98.44 117 PHE A N 1
ATOM 908 C CA . PHE A 1 117 ? -12.481 -0.226 12.951 1.00 98.44 117 PHE A CA 1
ATOM 909 C C . PHE A 1 117 ? -10.972 -0.108 13.114 1.00 98.44 117 PHE A C 1
ATOM 911 O O . PHE A 1 117 ? -10.246 -1.052 12.810 1.00 98.44 117 PHE A O 1
ATOM 918 N N . ILE A 1 118 ? -10.500 1.041 13.594 1.00 98.56 118 ILE A N 1
ATOM 919 C CA . ILE A 1 118 ? -9.079 1.331 13.772 1.00 98.56 118 ILE A CA 1
ATOM 920 C C . ILE A 1 118 ? -8.760 1.695 15.215 1.00 98.56 118 ILE A C 1
ATOM 922 O O . ILE A 1 118 ? -9.496 2.420 15.888 1.00 98.56 118 ILE A O 1
ATOM 926 N N . LYS A 1 119 ? -7.606 1.241 15.680 1.00 98.25 119 LYS A N 1
ATOM 927 C CA . LYS A 1 119 ? -6.958 1.702 16.902 1.00 98.25 119 LYS A CA 1
ATOM 928 C C . LYS A 1 119 ? -5.591 2.251 16.513 1.00 98.25 119 LYS A C 1
ATOM 930 O O . LYS A 1 119 ? -4.916 1.655 15.691 1.00 98.25 119 LYS A O 1
ATOM 935 N N . ILE A 1 120 ? -5.182 3.381 17.080 1.00 98.38 120 ILE A N 1
ATOM 936 C CA . ILE A 1 120 ? -3.816 3.895 16.919 1.00 98.38 120 ILE A CA 1
ATOM 937 C C . ILE A 1 120 ? -3.102 3.634 18.240 1.00 98.38 120 ILE A C 1
ATOM 939 O O . ILE A 1 120 ? -3.296 4.380 19.198 1.00 98.38 120 ILE A O 1
ATOM 943 N N . SER A 1 121 ? -2.355 2.532 18.323 1.00 97.38 121 SER A N 1
ATOM 944 C CA . SER A 1 121 ? -1.598 2.174 19.529 1.00 97.38 121 SER A CA 1
ATOM 945 C C . SER A 1 121 ? -0.122 2.548 19.444 1.00 97.38 121 SER A C 1
ATOM 947 O O . SER A 1 121 ? 0.550 2.561 20.473 1.00 97.38 121 SER A O 1
ATOM 949 N N . GLY A 1 122 ? 0.395 2.800 18.237 1.00 96.25 122 GLY A N 1
ATOM 950 C CA . GLY A 1 122 ? 1.766 3.260 18.041 1.00 96.25 122 GLY A CA 1
ATOM 951 C C . GLY A 1 122 ? 2.031 4.603 18.725 1.00 96.25 122 GLY A C 1
ATOM 952 O O . GLY A 1 122 ? 1.149 5.460 18.821 1.00 96.25 122 GLY A O 1
ATOM 953 N N . ALA A 1 123 ? 3.265 4.795 19.183 1.00 97.56 123 ALA A N 1
ATOM 954 C CA . ALA A 1 123 ? 3.722 6.033 19.807 1.00 97.56 123 ALA A CA 1
ATOM 955 C C . ALA A 1 123 ? 4.062 7.081 18.733 1.00 97.56 123 ALA A C 1
ATOM 957 O O . ALA A 1 123 ? 5.230 7.375 18.489 1.00 97.56 123 ALA A O 1
ATOM 958 N N . PHE A 1 124 ? 3.036 7.592 18.055 1.00 98.38 124 PHE A N 1
ATOM 959 C CA . PHE A 1 124 ? 3.160 8.589 16.993 1.00 98.38 124 PHE A CA 1
ATOM 960 C C . PHE A 1 124 ? 3.156 10.016 17.543 1.00 98.38 124 PHE A C 1
ATOM 962 O O . PHE A 1 124 ? 2.399 10.345 18.462 1.00 98.38 124 PHE A O 1
ATOM 969 N N . ALA A 1 125 ? 3.930 10.904 16.923 1.00 98.31 125 ALA A N 1
ATOM 970 C CA . ALA A 1 125 ? 3.833 12.331 17.192 1.00 98.31 125 ALA A CA 1
ATOM 971 C C . ALA A 1 125 ? 2.469 12.892 16.723 1.00 98.31 125 ALA A C 1
ATOM 973 O O . ALA A 1 125 ? 1.859 12.365 15.789 1.00 98.31 125 ALA A O 1
ATOM 974 N N . PRO A 1 126 ? 1.976 14.014 17.286 1.00 98.31 126 PRO A N 1
ATOM 975 C CA . PRO A 1 126 ? 0.669 14.568 16.908 1.00 98.31 126 PRO A CA 1
ATOM 976 C C . PRO A 1 126 ? 0.506 14.854 15.405 1.00 98.31 126 PRO A C 1
ATOM 978 O O . PRO A 1 126 ? -0.576 14.667 14.845 1.00 98.31 126 PRO A O 1
ATOM 981 N N . HIS A 1 127 ? 1.581 15.280 14.735 1.00 98.25 127 HIS A N 1
ATOM 982 C CA . HIS A 1 127 ? 1.564 15.533 13.293 1.00 98.25 127 HIS A CA 1
ATOM 983 C C . HIS A 1 127 ? 1.466 14.238 12.469 1.00 98.25 127 HIS A C 1
ATOM 985 O O . HIS A 1 127 ? 0.810 14.229 11.431 1.00 98.25 127 HIS A O 1
ATOM 991 N N . GLU A 1 128 ? 2.040 13.137 12.950 1.00 98.56 128 GLU A N 1
ATOM 992 C CA . GLU A 1 128 ? 1.962 11.814 12.325 1.00 98.56 128 GLU A CA 1
ATOM 993 C C . GLU A 1 128 ? 0.565 11.209 12.474 1.00 98.56 128 GLU A C 1
ATOM 995 O O . GLU A 1 128 ? -0.016 10.731 11.501 1.00 98.56 128 GLU A O 1
ATOM 1000 N N . VAL A 1 129 ? -0.043 11.342 13.660 1.00 98.62 129 VAL A N 1
ATOM 1001 C CA . VAL A 1 129 ? -1.453 10.978 13.877 1.00 98.62 129 VAL A CA 1
ATOM 1002 C C . VAL A 1 129 ? -2.364 11.728 12.901 1.00 98.62 129 VAL A C 1
ATOM 1004 O O . VAL A 1 129 ? -3.321 11.158 12.375 1.00 98.62 129 VAL A O 1
ATOM 1007 N N . ASN A 1 130 ? -2.072 13.001 12.616 1.00 98.56 130 ASN A N 1
ATOM 1008 C CA . ASN A 1 130 ? -2.816 13.773 11.623 1.00 98.56 130 ASN A CA 1
ATOM 1009 C C . ASN A 1 130 ? -2.632 13.230 10.193 1.00 98.56 130 ASN A C 1
ATOM 1011 O O . ASN A 1 130 ? -3.586 13.237 9.422 1.00 98.56 130 ASN A O 1
ATOM 1015 N N . ILE A 1 131 ? -1.445 12.734 9.832 1.00 98.62 131 ILE A N 1
ATOM 1016 C CA . ILE A 1 131 ? -1.203 12.092 8.527 1.00 98.62 131 ILE A CA 1
ATOM 1017 C C . ILE A 1 131 ? -2.013 10.798 8.401 1.00 98.62 131 ILE A C 1
ATOM 1019 O O . ILE A 1 131 ? -2.686 10.607 7.390 1.00 98.62 131 ILE A O 1
ATOM 1023 N N . ILE A 1 132 ? -2.027 9.959 9.440 1.00 98.75 132 ILE A N 1
ATOM 1024 C CA . ILE A 1 132 ? -2.818 8.718 9.467 1.00 98.75 132 ILE A CA 1
ATOM 1025 C C . ILE A 1 132 ? -4.313 9.029 9.294 1.00 98.75 132 ILE A C 1
ATOM 1027 O O . ILE A 1 132 ? -4.979 8.432 8.452 1.00 98.75 132 ILE A O 1
ATOM 1031 N N . LYS A 1 133 ? -4.834 10.030 10.019 1.00 98.62 133 LYS A N 1
ATOM 1032 C CA . LYS A 1 133 ? -6.227 10.492 9.868 1.00 98.62 133 LYS A CA 1
ATOM 1033 C C . LYS A 1 133 ? -6.521 11.044 8.471 1.00 98.62 133 LYS A C 1
ATOM 1035 O O . LYS A 1 133 ? -7.608 10.837 7.944 1.00 98.62 133 LYS A O 1
ATOM 1040 N N . LYS A 1 134 ? -5.570 11.744 7.848 1.00 98.62 134 LYS A N 1
ATOM 1041 C CA . LYS A 1 134 ? -5.729 12.217 6.465 1.00 98.62 134 LYS A CA 1
ATOM 1042 C C . LYS A 1 134 ? -5.796 11.060 5.473 1.00 98.62 134 LYS A C 1
ATOM 1044 O O . LYS A 1 134 ? -6.569 11.151 4.527 1.00 98.62 134 LYS A O 1
ATOM 1049 N N . ALA A 1 135 ? -5.037 9.986 5.685 1.00 98.69 135 ALA A N 1
ATOM 1050 C CA . ALA A 1 135 ? -5.092 8.799 4.833 1.00 98.69 135 ALA A CA 1
ATOM 1051 C C . ALA A 1 135 ? -6.463 8.108 4.908 1.00 98.69 135 ALA A C 1
ATOM 1053 O O . ALA A 1 135 ? -7.053 7.808 3.870 1.00 98.69 135 ALA A O 1
ATOM 1054 N N . THR A 1 136 ? -7.034 7.952 6.110 1.00 98.75 136 THR A N 1
ATOM 1055 C CA . THR A 1 136 ? -8.391 7.395 6.260 1.00 98.75 136 THR A CA 1
ATOM 1056 C C . THR A 1 136 ? -9.425 8.286 5.571 1.00 98.75 136 THR A C 1
ATOM 1058 O O . THR A 1 136 ? -10.188 7.809 4.735 1.00 98.75 136 THR A O 1
ATOM 1061 N N . GLN A 1 137 ? -9.386 9.598 5.824 1.00 98.62 137 GLN A N 1
ATOM 1062 C CA . GLN A 1 137 ? -10.282 10.577 5.192 1.00 98.62 137 GLN A CA 1
ATOM 1063 C C . GLN A 1 137 ? -10.154 10.597 3.666 1.00 98.62 137 GLN A C 1
ATOM 1065 O O . GLN A 1 137 ? -11.135 10.814 2.955 1.00 98.62 137 GLN A O 1
ATOM 1070 N N . TYR A 1 138 ? -8.946 10.382 3.146 1.00 98.31 138 TYR A N 1
ATOM 1071 C CA . TYR A 1 138 ? -8.701 10.350 1.713 1.00 98.31 138 TYR A CA 1
ATOM 1072 C C . TYR A 1 138 ? -9.423 9.174 1.044 1.00 98.31 138 TYR A C 1
ATOM 1074 O O . TYR A 1 138 ? -10.065 9.372 0.011 1.00 98.31 138 TYR A O 1
ATOM 1082 N N . ILE A 1 139 ? -9.418 7.991 1.663 1.00 98.62 139 ILE A N 1
ATOM 1083 C CA . ILE A 1 139 ? -10.185 6.826 1.196 1.00 98.62 139 ILE A CA 1
ATOM 1084 C C . ILE A 1 139 ? -11.697 7.065 1.350 1.00 98.62 139 ILE A C 1
ATOM 1086 O O . ILE A 1 139 ? -12.456 6.837 0.405 1.00 98.62 139 ILE A O 1
ATOM 1090 N N . GLU A 1 140 ? -12.146 7.577 2.501 1.00 98.50 140 GLU A N 1
ATOM 1091 C CA . GLU A 1 140 ? -13.569 7.857 2.780 1.00 98.50 140 GLU A CA 1
ATOM 1092 C C . GLU A 1 140 ? -14.184 8.861 1.805 1.00 98.50 140 GLU A C 1
ATOM 1094 O O . GLU A 1 140 ? -15.360 8.755 1.456 1.00 98.50 140 GLU A O 1
ATOM 1099 N N . LYS A 1 141 ? -13.390 9.839 1.357 1.00 97.75 141 LYS A N 1
ATOM 1100 C CA . LYS A 1 141 ? -13.826 10.874 0.417 1.00 97.75 141 LYS A CA 1
ATOM 1101 C C . LYS A 1 141 ? -14.166 10.312 -0.965 1.00 97.75 141 LYS A C 1
ATOM 1103 O O . LYS A 1 141 ? -15.034 10.865 -1.635 1.00 97.75 141 LYS A O 1
ATOM 1108 N N . HIS A 1 142 ? -13.480 9.259 -1.405 1.00 96.62 142 HIS A N 1
ATOM 1109 C CA . HIS A 1 142 ? -13.609 8.731 -2.769 1.00 96.62 142 HIS A CA 1
ATOM 1110 C C . HIS A 1 142 ? -14.399 7.418 -2.834 1.00 96.62 142 HIS A C 1
ATOM 1112 O O . HIS A 1 142 ? -14.746 6.963 -3.923 1.00 96.62 142 HIS A O 1
ATOM 1118 N N . THR A 1 143 ? -14.704 6.815 -1.683 1.00 97.75 143 THR A N 1
ATOM 1119 C CA . THR A 1 143 ? -15.342 5.499 -1.599 1.00 97.75 143 THR A CA 1
ATOM 1120 C C . THR A 1 143 ? -16.458 5.469 -0.552 1.00 97.75 143 THR A C 1
ATOM 1122 O O . THR A 1 143 ? -16.674 6.426 0.198 1.00 97.75 143 THR A O 1
ATOM 1125 N N . CYS A 1 144 ? -17.184 4.354 -0.467 1.00 97.62 144 CYS A N 1
ATOM 1126 C CA . CYS A 1 144 ? -18.131 4.121 0.627 1.00 97.62 144 CYS A CA 1
ATOM 1127 C C . CYS A 1 144 ? -17.490 3.551 1.902 1.00 97.62 144 CYS A C 1
ATOM 1129 O O . CYS A 1 144 ? -18.205 3.367 2.886 1.00 97.62 144 CYS A O 1
ATOM 1131 N N . ILE A 1 145 ? -16.175 3.293 1.915 1.00 98.50 145 ILE A N 1
ATOM 1132 C CA . ILE A 1 145 ? -15.471 2.836 3.119 1.00 98.50 145 ILE A CA 1
ATOM 1133 C C . ILE A 1 145 ? -15.610 3.881 4.223 1.00 98.50 145 ILE A C 1
ATOM 1135 O O . ILE A 1 145 ? -15.505 5.079 3.955 1.00 98.50 145 ILE A O 1
ATOM 1139 N N . ARG A 1 146 ? -15.835 3.445 5.462 1.00 98.56 146 ARG A N 1
ATOM 1140 C CA . ARG A 1 146 ? -15.868 4.309 6.648 1.00 98.56 146 ARG A CA 1
ATOM 1141 C C . ARG A 1 146 ? -14.971 3.745 7.738 1.00 98.56 146 ARG A C 1
ATOM 1143 O O . ARG A 1 146 ? -15.112 2.580 8.106 1.00 98.56 146 ARG A O 1
ATOM 1150 N N . PHE A 1 147 ? -14.072 4.577 8.253 1.00 98.69 147 PHE A N 1
ATOM 1151 C CA . PHE A 1 147 ? -13.190 4.240 9.359 1.00 98.69 147 PHE A CA 1
ATOM 1152 C C . PHE A 1 147 ? -13.778 4.758 10.673 1.00 98.69 147 PHE A C 1
ATOM 1154 O O . PHE A 1 147 ? -14.145 5.924 10.808 1.00 98.69 147 PHE A O 1
ATOM 1161 N N . PHE A 1 148 ? -13.837 3.889 11.675 1.00 98.31 148 PHE A N 1
ATOM 1162 C CA . PHE A 1 148 ? -14.323 4.217 13.013 1.00 98.31 148 PHE A CA 1
ATOM 1163 C C . PHE A 1 148 ? -13.257 3.907 14.053 1.00 98.31 148 PHE A C 1
ATOM 1165 O O . PHE A 1 148 ? -12.498 2.954 13.903 1.00 98.31 148 PHE A O 1
ATOM 1172 N N . PHE A 1 149 ? -13.214 4.667 15.146 1.00 97.44 149 PHE A N 1
ATOM 1173 C CA . PHE A 1 149 ? -12.347 4.304 16.263 1.00 97.44 149 PHE A CA 1
ATOM 1174 C C . PHE A 1 149 ? -12.874 3.053 16.968 1.00 97.44 149 PHE A C 1
ATOM 1176 O O . PHE A 1 149 ? -14.051 2.966 17.320 1.00 97.44 149 PHE A O 1
ATOM 1183 N N . TYR A 1 150 ? -11.976 2.096 17.176 1.00 96.94 150 TYR A N 1
ATOM 1184 C CA . TYR A 1 150 ? -12.218 0.866 17.911 1.00 96.94 150 TYR A CA 1
ATOM 1185 C C . TYR A 1 150 ? -12.634 1.151 19.358 1.00 96.94 150 TYR A C 1
ATOM 1187 O O . TYR A 1 150 ? -11.997 1.946 20.055 1.00 96.94 150 TYR A O 1
ATOM 1195 N N . GLN A 1 151 ? -13.667 0.450 19.823 1.00 95.00 151 GLN A N 1
ATOM 1196 C CA . GLN A 1 151 ? -14.135 0.477 21.204 1.00 95.00 151 GLN A CA 1
ATOM 1197 C C . GLN A 1 151 ? -13.968 -0.920 21.825 1.00 95.00 151 GLN A C 1
ATOM 1199 O O . GLN A 1 151 ? -14.619 -1.873 21.380 1.00 95.00 151 GLN A O 1
ATOM 1204 N N . PRO A 1 152 ? -13.104 -1.070 22.851 1.00 92.25 152 PRO A N 1
ATOM 1205 C CA . PRO A 1 152 ? -12.882 -2.352 23.508 1.00 92.25 152 PRO A CA 1
ATOM 1206 C C . PRO A 1 152 ? -14.182 -3.013 23.975 1.00 92.25 152 PRO A C 1
ATOM 1208 O O . PRO A 1 152 ? -14.993 -2.386 24.650 1.00 92.25 152 PRO A O 1
ATOM 1211 N N . GLY A 1 153 ? -14.363 -4.289 23.628 1.00 90.50 153 GLY A N 1
ATOM 1212 C CA . GLY A 1 153 ? -15.536 -5.079 24.015 1.00 90.50 153 GLY A CA 1
ATOM 1213 C C . GLY A 1 153 ? -16.757 -4.934 23.101 1.00 90.50 153 GLY A C 1
ATOM 1214 O O . GLY A 1 153 ? -17.720 -5.668 23.297 1.00 90.50 153 GLY A O 1
ATOM 1215 N N . ILE A 1 154 ? -16.724 -4.046 22.097 1.00 93.00 154 ILE A N 1
ATOM 1216 C CA . ILE A 1 154 ? -17.808 -3.908 21.111 1.00 93.00 154 ILE A CA 1
ATOM 1217 C C . ILE A 1 154 ? -17.441 -4.604 19.806 1.00 93.00 154 ILE A C 1
ATOM 1219 O O . ILE A 1 154 ? -18.131 -5.523 19.369 1.00 93.00 154 ILE A O 1
ATOM 1223 N N . GLN A 1 155 ? -16.359 -4.164 19.164 1.00 94.44 155 GLN A N 1
ATOM 1224 C CA . GLN A 1 155 ? -15.929 -4.749 17.900 1.00 94.44 155 GLN A CA 1
ATOM 1225 C C . GLN A 1 155 ? -14.950 -5.888 18.151 1.00 94.44 155 GLN A C 1
ATOM 1227 O O . GLN A 1 155 ? -14.044 -5.776 18.969 1.00 94.44 155 GLN A O 1
ATOM 1232 N N . LYS A 1 156 ? -15.129 -7.000 17.438 1.00 92.31 156 LYS A N 1
ATOM 1233 C CA . LYS A 1 156 ? -14.182 -8.120 17.474 1.00 92.31 156 LYS A CA 1
ATOM 1234 C C . LYS A 1 156 ? -12.992 -7.869 16.552 1.00 92.31 156 LYS A C 1
ATOM 1236 O O . LYS A 1 156 ? -11.854 -8.115 16.937 1.00 92.31 156 LYS A O 1
ATOM 1241 N N . ASP A 1 157 ? -13.279 -7.385 15.347 1.00 94.81 157 ASP A N 1
ATOM 1242 C CA . ASP A 1 157 ? -12.307 -7.239 14.272 1.00 94.81 157 ASP A CA 1
ATOM 1243 C C . ASP A 1 157 ? -11.905 -5.770 14.131 1.00 94.81 157 ASP A C 1
ATOM 1245 O O . ASP A 1 157 ? -12.775 -4.899 14.055 1.00 94.81 157 ASP A O 1
ATOM 1249 N N . TYR A 1 158 ? -10.604 -5.486 14.108 1.00 97.38 158 TYR A N 1
ATOM 1250 C CA . TYR A 1 158 ? -10.087 -4.125 13.963 1.00 97.38 158 TYR A CA 1
ATOM 1251 C C . TYR A 1 158 ? -8.623 -4.113 13.514 1.00 97.38 158 TYR A C 1
ATOM 1253 O O . TYR A 1 158 ? -7.863 -5.048 13.779 1.00 97.38 158 TYR A O 1
ATOM 1261 N N . VAL A 1 159 ? -8.223 -3.016 12.874 1.00 98.31 159 VAL A N 1
ATOM 1262 C CA . VAL A 1 159 ? -6.836 -2.722 12.509 1.00 98.31 159 VAL A CA 1
ATOM 1263 C C . VAL A 1 159 ? -6.170 -1.949 13.647 1.00 98.31 159 VAL A C 1
ATOM 1265 O O . VAL A 1 159 ? -6.638 -0.882 14.044 1.00 98.31 159 VAL A O 1
ATOM 1268 N N . ASP A 1 160 ? -5.075 -2.474 14.183 1.00 98.31 160 ASP A N 1
ATOM 1269 C CA . ASP A 1 160 ? -4.232 -1.797 15.165 1.00 98.31 160 ASP A CA 1
ATOM 1270 C C . ASP A 1 160 ? -3.024 -1.177 14.462 1.00 98.31 160 ASP A C 1
ATOM 1272 O O . ASP A 1 160 ? -2.133 -1.886 13.994 1.00 98.31 160 ASP A O 1
ATOM 1276 N N . ILE A 1 161 ? -3.025 0.150 14.367 1.00 98.81 161 ILE A N 1
ATOM 1277 C CA . ILE A 1 161 ? -1.992 0.943 13.709 1.00 98.81 161 ILE A CA 1
ATOM 1278 C C . ILE A 1 161 ? -0.837 1.158 14.692 1.00 98.81 161 ILE A C 1
ATOM 1280 O O . ILE A 1 161 ? -0.969 1.882 15.689 1.00 98.81 161 ILE A O 1
ATOM 1284 N N . THR A 1 162 ? 0.297 0.522 14.404 1.00 98.62 162 THR A N 1
ATOM 1285 C CA . THR A 1 162 ? 1.516 0.504 15.227 1.00 98.62 162 THR A CA 1
ATOM 1286 C C . THR A 1 162 ? 2.680 1.199 14.523 1.00 98.62 162 THR A C 1
ATOM 1288 O O . THR A 1 162 ? 2.603 1.506 13.338 1.00 98.62 162 THR A O 1
ATOM 1291 N N . ASN A 1 163 ? 3.779 1.440 15.240 1.00 98.31 163 ASN A N 1
ATOM 1292 C CA . ASN A 1 163 ? 5.011 2.018 14.688 1.00 98.31 163 ASN A CA 1
ATOM 1293 C C . ASN A 1 163 ? 6.278 1.295 15.158 1.00 98.31 163 ASN A C 1
ATOM 1295 O O . ASN A 1 163 ? 7.310 1.918 15.401 1.00 98.31 163 ASN A O 1
ATOM 1299 N N . SER A 1 164 ? 6.196 -0.024 15.318 1.00 97.81 164 SER A N 1
ATOM 1300 C CA . SER A 1 164 ? 7.348 -0.856 15.650 1.00 97.81 164 SER A CA 1
ATOM 1301 C C . SER A 1 164 ? 8.434 -0.746 14.576 1.00 97.81 164 SER A C 1
ATOM 1303 O O . SER A 1 164 ? 8.152 -0.460 13.409 1.00 97.81 164 SER A O 1
ATOM 1305 N N . HIS A 1 165 ? 9.685 -0.989 14.974 1.00 97.69 165 HIS A N 1
ATOM 1306 C CA . HIS A 1 165 ? 10.860 -0.968 14.095 1.00 97.69 165 HIS A CA 1
ATOM 1307 C C . HIS A 1 165 ? 10.921 -2.221 13.205 1.00 97.69 165 HIS A C 1
ATOM 1309 O O . HIS A 1 165 ? 11.785 -3.080 13.338 1.00 97.69 165 HIS A O 1
ATOM 1315 N N . THR A 1 166 ? 9.909 -2.371 12.358 1.00 97.44 166 THR A N 1
ATOM 1316 C CA . THR A 1 166 ? 9.628 -3.568 11.555 1.00 97.44 166 THR A CA 1
ATOM 1317 C C . THR A 1 166 ? 9.119 -3.204 10.153 1.00 97.44 166 THR A C 1
ATOM 1319 O O . THR A 1 166 ? 8.502 -4.029 9.489 1.00 97.44 166 THR A O 1
ATOM 1322 N N . GLY A 1 167 ? 9.364 -1.982 9.673 1.00 98.06 167 GLY A N 1
ATOM 1323 C CA . GLY A 1 167 ? 9.009 -1.542 8.316 1.00 98.06 167 GLY A CA 1
ATOM 1324 C C . GLY A 1 167 ? 7.574 -1.022 8.150 1.00 98.06 167 GLY A C 1
ATOM 1325 O O . GLY A 1 167 ? 6.893 -0.728 9.135 1.00 98.06 167 GLY A O 1
ATOM 1326 N N . CYS A 1 168 ? 7.129 -0.893 6.900 1.00 98.44 168 CYS A N 1
ATOM 1327 C CA . CYS A 1 168 ? 5.746 -0.575 6.533 1.00 98.44 168 CYS A CA 1
ATOM 1328 C C . CYS A 1 168 ? 5.074 -1.875 6.090 1.00 98.44 168 CYS A C 1
ATOM 1330 O O . CYS A 1 168 ? 5.692 -2.602 5.313 1.00 98.44 168 CYS A O 1
ATOM 1332 N N . PHE A 1 169 ? 3.921 -2.220 6.665 1.00 98.31 169 PHE A N 1
ATOM 1333 C CA . PHE A 1 169 ? 3.175 -3.403 6.236 1.00 98.31 169 PHE A CA 1
ATOM 1334 C C . PHE A 1 169 ? 1.739 -3.419 6.752 1.00 98.31 169 PHE A C 1
ATOM 1336 O O . PHE A 1 169 ? 1.397 -2.803 7.772 1.00 98.31 169 PHE A O 1
ATOM 1343 N N . SER A 1 170 ? 0.931 -4.262 6.119 1.00 97.56 170 SER A N 1
ATOM 1344 C CA . SER A 1 170 ? -0.441 -4.564 6.501 1.00 97.56 170 SER A CA 1
ATOM 1345 C C . SER A 1 170 ? -0.800 -5.988 6.084 1.00 97.56 170 SER A C 1
ATOM 1347 O O . SER A 1 170 ? -0.163 -6.594 5.227 1.00 97.56 170 SER A O 1
ATOM 1349 N N . SER A 1 171 ? -1.842 -6.557 6.681 1.00 94.69 171 SER A N 1
ATOM 1350 C CA . SER A 1 171 ? -2.460 -7.758 6.115 1.00 94.69 171 SER A CA 1
ATOM 1351 C C . SER A 1 171 ? -3.409 -7.376 4.987 1.00 94.69 171 SER A C 1
ATOM 1353 O O . SER A 1 171 ? -4.056 -6.330 5.039 1.00 94.69 171 SER A O 1
ATOM 1355 N N . VAL A 1 172 ? -3.556 -8.256 3.995 1.00 92.75 172 VAL A N 1
ATOM 1356 C CA . VAL A 1 172 ? -4.590 -8.065 2.978 1.00 92.75 172 VAL A CA 1
ATOM 1357 C C . VAL A 1 172 ? -5.951 -8.447 3.555 1.00 92.75 172 VAL A C 1
ATOM 1359 O O . VAL A 1 172 ? -6.090 -9.537 4.108 1.00 92.75 172 VAL A O 1
ATOM 1362 N N . GLY A 1 173 ? -6.925 -7.544 3.421 1.00 93.00 173 GLY A N 1
ATOM 1363 C CA . GLY A 1 173 ? -8.314 -7.729 3.842 1.00 93.00 173 GLY A CA 1
ATOM 1364 C C . GLY A 1 173 ? -8.511 -7.835 5.356 1.00 93.00 173 GLY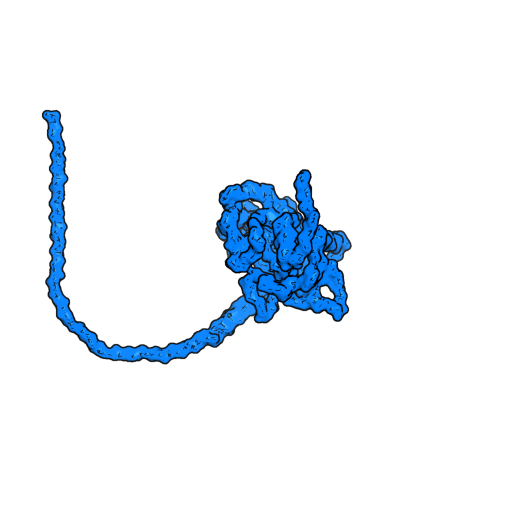 A C 1
ATOM 1365 O O . GLY A 1 173 ? -7.618 -7.562 6.160 1.00 93.00 173 GLY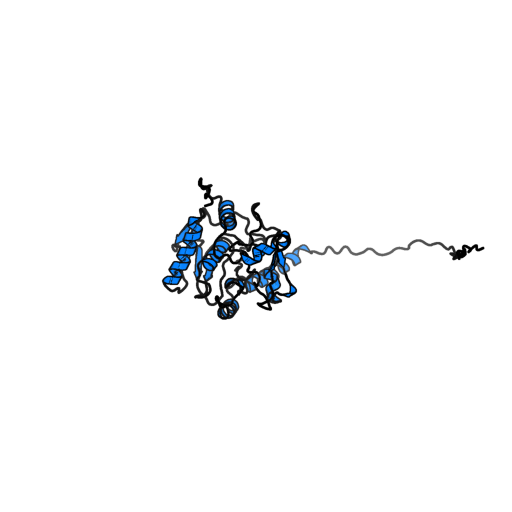 A O 1
ATOM 1366 N N . ARG A 1 174 ? -9.721 -8.232 5.754 1.00 92.50 174 ARG A N 1
ATOM 1367 C CA . ARG A 1 174 ? -10.089 -8.513 7.143 1.00 92.50 174 ARG A CA 1
ATOM 1368 C C . ARG A 1 174 ? -9.641 -9.923 7.517 1.00 92.50 174 ARG A C 1
ATOM 1370 O O . ARG A 1 174 ? -10.159 -10.902 6.977 1.00 92.50 174 ARG A O 1
ATOM 1377 N N . THR A 1 175 ? -8.742 -10.040 8.489 1.00 88.06 175 THR A N 1
ATOM 1378 C CA . THR A 1 175 ? -8.201 -11.341 8.927 1.00 88.06 175 THR A CA 1
ATOM 1379 C C . THR A 1 175 ? -8.953 -11.939 10.120 1.00 88.06 175 THR A C 1
ATOM 1381 O O . THR A 1 175 ? -8.928 -13.153 10.313 1.00 88.06 175 THR A O 1
ATOM 1384 N N . GLY A 1 176 ? -9.699 -11.113 10.862 1.00 87.44 176 GLY A N 1
ATOM 1385 C CA . GLY A 1 176 ? -10.451 -11.505 12.056 1.00 87.44 176 GLY A CA 1
ATOM 1386 C C . GLY A 1 176 ? -9.673 -11.242 13.350 1.00 87.44 176 GLY A C 1
ATOM 1387 O O . GLY A 1 176 ? -8.487 -11.536 13.455 1.00 87.44 176 GLY A O 1
ATOM 1388 N N . GLY A 1 177 ? -10.345 -10.692 14.361 1.00 91.38 177 GLY A N 1
ATOM 1389 C CA . GLY A 1 177 ? -9.698 -10.208 15.577 1.00 91.38 177 GLY A CA 1
ATOM 1390 C C . GLY A 1 177 ? -8.854 -8.951 15.339 1.00 91.38 177 GLY A C 1
ATOM 1391 O O . GLY A 1 177 ? -9.116 -8.145 14.444 1.00 91.38 177 GLY A O 1
ATOM 1392 N N . ARG A 1 178 ? -7.818 -8.785 16.165 1.00 93.75 178 ARG A N 1
ATOM 1393 C CA . ARG A 1 178 ? -6.819 -7.723 16.011 1.00 93.75 178 ARG A CA 1
ATOM 1394 C C . ARG A 1 178 ? -5.869 -8.056 14.857 1.00 93.75 178 ARG A C 1
ATOM 1396 O O . ARG A 1 178 ? -5.116 -9.021 14.969 1.00 93.75 178 ARG A O 1
ATOM 1403 N N . GLN A 1 179 ? -5.794 -7.192 13.848 1.00 94.56 179 GLN A N 1
ATOM 1404 C CA . GLN A 1 179 ? -4.768 -7.256 12.799 1.00 94.56 179 GLN A CA 1
ATOM 1405 C C . GLN A 1 179 ? -3.854 -6.033 12.842 1.00 94.56 179 GLN A C 1
ATOM 1407 O O . GLN A 1 179 ? -4.315 -4.926 13.100 1.00 94.56 179 GLN A O 1
ATOM 1412 N N . VAL A 1 180 ? -2.552 -6.227 12.638 1.00 96.50 180 VAL A N 1
ATOM 1413 C CA . VAL A 1 180 ? -1.564 -5.142 12.727 1.00 96.50 180 VAL A CA 1
ATOM 1414 C C . VAL A 1 180 ? -1.403 -4.472 11.368 1.00 96.50 180 VAL A C 1
ATOM 1416 O O . VAL A 1 180 ? -1.277 -5.158 10.358 1.00 96.50 180 VAL A O 1
ATOM 1419 N N . LEU A 1 181 ? -1.355 -3.142 11.377 1.00 98.50 181 LEU A N 1
ATOM 1420 C CA . LEU A 1 181 ? -0.839 -2.319 10.288 1.00 98.50 181 LEU A CA 1
ATOM 1421 C C . LEU A 1 181 ? 0.302 -1.489 10.873 1.00 98.50 181 LEU A C 1
ATOM 1423 O O . LEU A 1 181 ? 0.082 -0.701 11.793 1.00 98.50 181 LEU A O 1
ATOM 1427 N N . ASN A 1 182 ? 1.524 -1.678 10.390 1.00 98.75 182 ASN A N 1
ATOM 1428 C CA . ASN A 1 182 ? 2.685 -1.000 10.946 1.00 98.75 182 ASN A CA 1
ATOM 1429 C C . ASN A 1 182 ? 3.141 0.138 10.038 1.00 98.75 182 ASN A C 1
ATOM 1431 O O . ASN A 1 182 ? 3.382 -0.058 8.854 1.00 98.75 182 ASN A O 1
ATOM 1435 N N . LEU A 1 183 ? 3.310 1.322 10.620 1.00 98.75 183 LEU A N 1
ATOM 1436 C CA . LEU A 1 183 ? 3.912 2.485 9.983 1.00 98.75 183 LEU A CA 1
ATOM 1437 C C . LEU A 1 183 ? 5.125 2.897 10.817 1.00 98.75 183 LEU A C 1
ATOM 1439 O O . LEU A 1 183 ? 5.013 3.726 11.720 1.00 98.75 183 LEU A O 1
ATOM 1443 N N . GLN A 1 184 ? 6.289 2.301 10.543 1.00 98.44 184 GLN A N 1
ATOM 1444 C CA . GLN A 1 184 ? 7.533 2.705 11.200 1.00 98.44 184 GLN A CA 1
ATOM 1445 C C . GLN A 1 184 ? 7.792 4.204 10.990 1.00 98.44 184 GLN A C 1
ATOM 1447 O O . GLN A 1 184 ? 7.867 4.701 9.864 1.00 98.44 184 GLN A O 1
ATOM 1452 N N . SER A 1 185 ? 7.924 4.924 12.100 1.00 97.00 185 SER A N 1
ATOM 1453 C CA . SER A 1 185 ? 8.153 6.365 12.105 1.00 97.00 185 SER A CA 1
ATOM 1454 C C . SER A 1 185 ? 9.648 6.694 11.965 1.00 97.00 185 SER A C 1
ATOM 1456 O O . SER A 1 185 ? 10.467 6.013 12.586 1.00 97.00 185 SER A O 1
ATOM 1458 N N . PRO A 1 186 ? 10.012 7.753 11.214 1.00 96.00 186 PRO A N 1
ATOM 1459 C CA . PRO A 1 186 ? 9.121 8.610 10.417 1.00 96.00 186 PRO A CA 1
ATOM 1460 C C . PRO A 1 186 ? 8.884 8.113 8.977 1.00 96.00 186 PRO A C 1
ATOM 1462 O O . PRO A 1 186 ? 8.014 8.642 8.288 1.00 96.00 186 PRO A O 1
ATOM 1465 N N . GLN A 1 187 ? 9.650 7.131 8.486 1.00 96.06 187 GLN A N 1
ATOM 1466 C CA . GLN A 1 187 ? 9.741 6.806 7.054 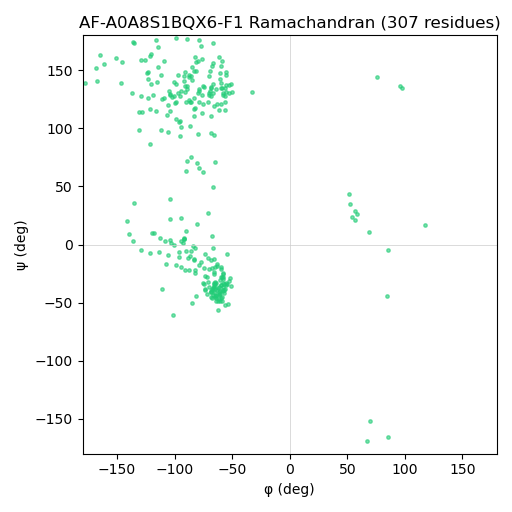1.00 96.06 187 GLN A CA 1
ATOM 1467 C C . GLN A 1 187 ? 8.403 6.366 6.434 1.00 96.06 187 GLN A C 1
ATOM 1469 O O . GLN A 1 187 ? 8.070 6.797 5.328 1.00 96.06 187 GLN A O 1
ATOM 1474 N N . CYS A 1 188 ? 7.607 5.563 7.145 1.00 98.00 188 CYS A N 1
ATOM 1475 C CA . CYS A 1 188 ? 6.305 5.093 6.662 1.00 98.00 188 CYS A CA 1
ATOM 1476 C C . CYS A 1 188 ? 5.175 6.109 6.885 1.00 98.00 188 CYS A C 1
ATOM 1478 O O . CYS A 1 188 ? 4.083 5.943 6.343 1.00 98.00 188 CYS A O 1
ATOM 1480 N N . VAL A 1 189 ? 5.382 7.156 7.693 1.00 97.69 189 VAL A N 1
ATOM 1481 C CA . VAL A 1 189 ? 4.297 8.062 8.104 1.00 97.69 189 VAL A CA 1
ATOM 1482 C C . VAL A 1 189 ? 4.151 9.223 7.124 1.00 97.69 189 VAL A C 1
ATOM 1484 O O . VAL A 1 189 ? 4.307 10.398 7.446 1.00 97.69 189 VAL A O 1
ATOM 1487 N N . ASN A 1 190 ? 3.810 8.876 5.889 1.00 96.69 190 ASN A N 1
ATOM 1488 C CA . ASN A 1 190 ? 3.434 9.810 4.835 1.00 96.69 190 ASN A CA 1
ATOM 1489 C C . ASN A 1 190 ? 2.065 9.419 4.256 1.00 96.69 190 ASN A C 1
ATOM 1491 O O . ASN A 1 190 ? 1.626 8.277 4.397 1.00 96.69 190 ASN A O 1
ATOM 1495 N N . LEU A 1 191 ? 1.379 10.369 3.609 1.00 97.38 191 LEU A N 1
ATOM 1496 C CA . LEU A 1 191 ? 0.009 10.156 3.124 1.00 97.38 191 LEU A CA 1
ATOM 1497 C C . LEU A 1 191 ? -0.086 8.960 2.169 1.00 97.38 191 LEU A C 1
ATOM 1499 O O . LEU A 1 191 ? -1.019 8.170 2.287 1.00 97.38 191 LEU A O 1
ATOM 1503 N N . ARG A 1 192 ? 0.883 8.816 1.258 1.00 96.62 192 ARG A N 1
ATOM 1504 C CA . ARG A 1 192 ? 0.906 7.732 0.274 1.00 96.62 192 ARG A CA 1
ATOM 1505 C C . ARG A 1 192 ? 1.008 6.372 0.961 1.00 96.62 192 ARG A C 1
ATOM 1507 O O . ARG A 1 192 ? 0.147 5.533 0.745 1.00 96.62 192 ARG A O 1
ATOM 1514 N N . THR A 1 193 ? 2.035 6.172 1.788 1.00 98.25 193 THR A N 1
ATOM 1515 C CA . THR A 1 193 ? 2.307 4.876 2.439 1.00 98.25 193 THR A CA 1
ATOM 1516 C C . THR A 1 193 ? 1.168 4.506 3.382 1.00 98.25 193 THR A C 1
ATOM 1518 O O . THR A 1 193 ? 0.619 3.421 3.278 1.00 98.25 193 THR A O 1
ATOM 1521 N N . ALA A 1 194 ? 0.693 5.439 4.214 1.00 98.69 194 ALA A N 1
ATOM 1522 C CA . ALA A 1 194 ? -0.462 5.173 5.070 1.00 98.69 194 ALA A CA 1
ATOM 1523 C C . ALA A 1 194 ? -1.721 4.796 4.261 1.00 98.69 194 ALA A C 1
ATOM 1525 O O . ALA A 1 194 ? -2.460 3.905 4.664 1.00 98.69 194 ALA A O 1
ATOM 1526 N N . THR A 1 195 ? -1.961 5.440 3.112 1.00 98.81 195 THR A N 1
ATOM 1527 C CA . THR A 1 195 ? -3.086 5.091 2.225 1.00 98.81 195 THR A CA 1
ATOM 1528 C C . THR A 1 195 ? -2.896 3.705 1.604 1.00 98.81 195 THR A C 1
ATOM 1530 O O . THR A 1 195 ? -3.840 2.923 1.597 1.00 98.81 195 THR A O 1
ATOM 1533 N N . HIS A 1 196 ? -1.689 3.384 1.133 1.00 98.62 196 HIS A N 1
ATOM 1534 C CA . HIS A 1 196 ? -1.326 2.083 0.569 1.00 98.62 196 HIS A CA 1
ATOM 1535 C C . HIS A 1 196 ? -1.602 0.937 1.558 1.00 98.62 196 HIS A C 1
ATOM 1537 O O . HIS A 1 196 ? -2.371 0.025 1.262 1.00 98.62 196 HIS A O 1
ATOM 1543 N N . GLU A 1 197 ? -1.092 1.047 2.785 1.00 98.75 197 GLU A N 1
ATOM 1544 C CA . GLU A 1 197 ? -1.271 0.021 3.820 1.00 98.75 197 GLU A CA 1
ATOM 1545 C C . GLU A 1 197 ? -2.734 -0.136 4.265 1.00 98.75 197 GLU A C 1
ATOM 1547 O O . GLU A 1 197 ? -3.214 -1.235 4.580 1.00 98.75 197 GLU A O 1
ATOM 1552 N N . LEU A 1 198 ? -3.488 0.969 4.270 1.00 98.75 198 LEU A N 1
ATOM 1553 C CA . LEU A 1 198 ? -4.928 0.923 4.506 1.00 98.75 198 LEU A CA 1
ATOM 1554 C C . LEU A 1 198 ? -5.643 0.208 3.352 1.00 98.75 198 LEU A C 1
ATOM 1556 O O . LEU A 1 198 ? -6.539 -0.588 3.618 1.00 98.75 198 LEU A O 1
ATOM 1560 N N . ILE A 1 199 ? -5.241 0.418 2.096 1.00 98.38 199 ILE A N 1
ATOM 1561 C CA . ILE A 1 199 ? -5.811 -0.273 0.928 1.00 98.38 199 ILE A CA 1
ATOM 1562 C C . ILE A 1 199 ? -5.494 -1.774 0.953 1.00 98.38 199 ILE A C 1
ATOM 1564 O O . ILE A 1 199 ? -6.390 -2.573 0.659 1.00 98.38 199 ILE A O 1
ATOM 1568 N N . HIS A 1 200 ? -4.305 -2.187 1.404 1.00 98.00 200 HIS A N 1
ATOM 1569 C CA . HIS A 1 200 ? -4.048 -3.595 1.719 1.00 98.00 200 HIS A CA 1
ATOM 1570 C C . HIS A 1 200 ? -5.094 -4.140 2.690 1.00 98.00 200 HIS A C 1
ATOM 1572 O O . HIS A 1 200 ? -5.786 -5.106 2.357 1.00 98.00 200 HIS A O 1
ATOM 1578 N N . SER A 1 201 ? -5.331 -3.454 3.815 1.00 97.44 201 SER A N 1
ATOM 1579 C CA . SER A 1 201 ? -6.330 -3.883 4.808 1.00 97.44 201 SER A CA 1
ATOM 1580 C C . SER A 1 201 ? -7.757 -3.981 4.249 1.00 97.44 201 SER A C 1
ATOM 1582 O O . SER A 1 201 ? -8.591 -4.688 4.811 1.00 97.44 201 SER A O 1
ATOM 1584 N N . LEU A 1 202 ? -8.050 -3.326 3.118 1.00 96.75 202 LEU A N 1
ATOM 1585 C CA . LEU A 1 202 ? -9.337 -3.417 2.425 1.00 96.75 202 LEU A CA 1
ATOM 1586 C C . LEU A 1 202 ? -9.468 -4.634 1.500 1.00 96.75 202 LEU A C 1
ATOM 1588 O O . LEU A 1 202 ? -10.592 -4.933 1.089 1.00 96.75 202 LEU A O 1
ATOM 1592 N N . GLY A 1 203 ? -8.379 -5.341 1.194 1.00 92.88 203 GLY A N 1
ATOM 1593 C CA . GLY A 1 203 ? -8.402 -6.579 0.406 1.00 92.88 203 GLY A CA 1
ATOM 1594 C C . GLY A 1 203 ? -7.641 -6.528 -0.918 1.00 92.88 203 GLY A C 1
ATOM 1595 O O . GLY A 1 203 ? -7.873 -7.383 -1.773 1.00 92.88 203 GLY A O 1
ATOM 1596 N N . PHE A 1 204 ? -6.758 -5.549 -1.115 1.00 93.69 204 PHE A N 1
ATOM 1597 C CA . PHE A 1 204 ? -6.037 -5.378 -2.376 1.00 93.69 204 PHE A CA 1
ATOM 1598 C C . PHE A 1 204 ? -4.585 -5.833 -2.266 1.00 93.69 204 PHE A C 1
ATOM 1600 O O . PHE A 1 204 ? -3.884 -5.473 -1.328 1.00 93.69 204 PHE A O 1
ATOM 1607 N N . PHE A 1 205 ? -4.156 -6.627 -3.244 1.00 93.75 205 PHE A N 1
ATOM 1608 C CA . PHE A 1 205 ? -2.751 -6.945 -3.500 1.00 93.75 205 PHE A CA 1
ATOM 1609 C C . PHE A 1 205 ? -2.160 -5.914 -4.463 1.00 93.75 205 PHE A C 1
ATOM 1611 O O . PHE A 1 205 ? -2.873 -5.041 -4.970 1.00 93.75 205 PHE A O 1
ATOM 1618 N N . HIS A 1 206 ? -0.869 -6.037 -4.737 1.00 96.19 206 HIS A N 1
ATOM 1619 C CA . HIS A 1 206 ? -0.190 -5.138 -5.647 1.00 96.19 206 HIS A CA 1
ATOM 1620 C C . HIS A 1 206 ? -0.624 -5.267 -7.113 1.00 96.19 206 HIS A C 1
ATOM 1622 O O . HIS A 1 206 ? -1.015 -6.328 -7.601 1.00 96.19 206 HIS A O 1
ATOM 1628 N N . GLU A 1 207 ? -0.485 -4.178 -7.869 1.00 96.25 207 GLU A N 1
ATOM 1629 C CA . GLU A 1 207 ? -0.858 -4.152 -9.285 1.00 96.25 207 GLU A CA 1
ATOM 1630 C C . GLU A 1 207 ? 0.102 -4.991 -10.149 1.00 96.25 207 GLU A C 1
ATOM 1632 O O . GLU A 1 207 ? -0.342 -5.696 -11.060 1.00 96.25 207 GLU A O 1
ATOM 1637 N N . GLN A 1 208 ? 1.409 -5.000 -9.839 1.00 96.12 208 GLN A N 1
ATOM 1638 C CA . GLN A 1 208 ? 2.400 -5.780 -10.598 1.00 96.12 208 GLN A CA 1
ATOM 1639 C C . GLN A 1 208 ? 2.297 -7.295 -10.392 1.00 96.12 208 GLN A C 1
ATOM 1641 O O . GLN A 1 208 ? 2.948 -8.045 -11.131 1.00 96.12 208 GLN A O 1
ATOM 1646 N N . SER A 1 209 ? 1.515 -7.754 -9.409 1.00 94.38 209 SER A N 1
ATOM 1647 C CA . SER A 1 209 ? 1.258 -9.175 -9.168 1.00 94.38 209 SER A CA 1
ATOM 1648 C C . SER A 1 209 ? -0.019 -9.673 -9.853 1.00 94.38 209 SER A C 1
ATOM 1650 O O . SER A 1 209 ? -0.331 -10.860 -9.771 1.00 94.38 209 SER A O 1
ATOM 1652 N N . ARG A 1 210 ? -0.732 -8.839 -10.625 1.00 94.06 210 ARG A N 1
ATOM 1653 C CA . ARG A 1 210 ? -1.877 -9.288 -11.438 1.00 94.06 210 ARG A CA 1
ATOM 1654 C C . ARG A 1 210 ? -1.522 -10.437 -12.390 1.00 94.06 210 ARG A C 1
ATOM 1656 O O . ARG A 1 210 ? -0.447 -10.473 -12.991 1.00 94.06 210 ARG A O 1
ATOM 1663 N N . SER A 1 211 ? -2.478 -11.333 -12.619 1.00 92.00 211 SER A N 1
ATOM 1664 C CA . SER A 1 211 ? -2.363 -12.463 -13.553 1.00 92.00 211 SER A CA 1
ATOM 1665 C C . SER A 1 211 ? -2.024 -12.029 -14.986 1.00 92.00 211 SER A C 1
ATOM 1667 O O . SER A 1 211 ? -1.270 -12.712 -15.687 1.00 92.00 211 SER A O 1
ATOM 1669 N N . ASP A 1 212 ? -2.523 -10.864 -15.412 1.00 94.62 212 ASP A N 1
ATOM 1670 C CA . ASP A 1 212 ? -2.339 -10.290 -16.746 1.00 94.62 212 ASP A CA 1
ATOM 1671 C C . ASP A 1 212 ? -1.138 -9.335 -16.873 1.00 94.62 212 ASP A C 1
ATOM 1673 O O . ASP A 1 212 ? -0.887 -8.836 -17.974 1.00 94.62 212 ASP A O 1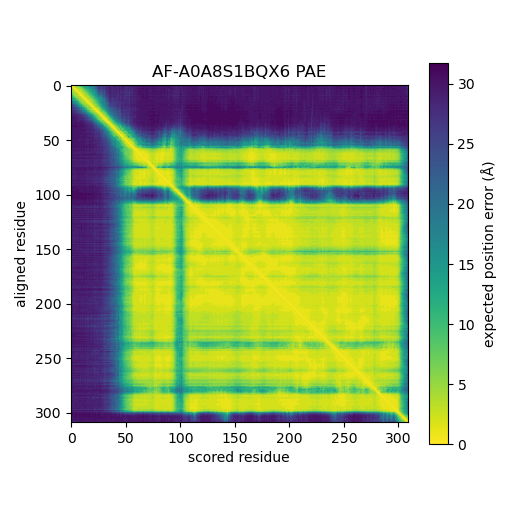
ATOM 1677 N N . ARG A 1 213 ? -0.356 -9.123 -15.802 1.00 96.31 213 ARG A N 1
ATOM 1678 C CA . ARG A 1 213 ? 0.719 -8.112 -15.741 1.00 96.31 213 ARG A CA 1
ATOM 1679 C C . ARG A 1 213 ? 1.762 -8.230 -16.857 1.00 96.31 213 ARG A C 1
ATOM 1681 O O . ARG A 1 213 ? 2.231 -7.220 -17.369 1.00 96.31 213 ARG A O 1
ATOM 1688 N N . ASP A 1 214 ? 2.066 -9.443 -17.319 1.00 96.56 214 ASP A N 1
ATOM 1689 C CA . ASP A 1 214 ? 3.050 -9.700 -18.387 1.00 96.56 214 ASP A CA 1
ATOM 1690 C C . ASP A 1 214 ? 2.648 -9.144 -19.768 1.00 96.56 214 ASP A C 1
ATOM 1692 O O . ASP A 1 214 ? 3.467 -9.090 -20.695 1.00 96.56 214 ASP A O 1
ATOM 1696 N N . LYS A 1 215 ? 1.387 -8.733 -19.946 1.00 96.88 215 LYS A N 1
ATOM 1697 C CA . LYS A 1 215 ? 0.954 -7.990 -21.140 1.00 96.88 215 LYS A CA 1
ATOM 1698 C C . LYS A 1 215 ? 1.464 -6.546 -21.123 1.00 96.88 215 LYS A C 1
ATOM 1700 O O . LYS A 1 215 ? 1.674 -5.975 -22.187 1.00 96.88 215 LYS A O 1
ATOM 1705 N N . TYR A 1 216 ? 1.693 -5.993 -19.935 1.00 97.31 216 TYR A N 1
ATOM 1706 C CA . TYR A 1 216 ? 1.930 -4.569 -19.694 1.00 97.31 216 TYR A CA 1
ATOM 1707 C C . TYR A 1 216 ? 3.365 -4.277 -19.269 1.00 97.31 216 TYR A C 1
ATOM 1709 O O . TYR A 1 216 ? 3.952 -3.283 -19.695 1.00 97.31 216 TYR A O 1
ATOM 1717 N N . ILE A 1 217 ? 3.946 -5.160 -18.458 1.00 97.69 217 ILE A N 1
ATOM 1718 C CA . ILE A 1 217 ? 5.281 -4.993 -17.893 1.00 97.69 217 ILE A CA 1
ATOM 1719 C C . ILE A 1 217 ? 6.154 -6.225 -18.126 1.00 97.69 217 ILE A C 1
ATOM 1721 O O . ILE A 1 217 ? 5.675 -7.332 -18.372 1.00 97.69 217 ILE A O 1
ATOM 1725 N N . GLN A 1 218 ? 7.461 -6.015 -18.047 1.00 97.81 218 GLN A N 1
ATOM 1726 C CA . GLN A 1 218 ? 8.487 -7.043 -18.053 1.00 97.81 218 GLN A CA 1
ATOM 1727 C C . GLN A 1 218 ? 9.265 -6.965 -16.741 1.00 97.81 218 GLN A C 1
ATOM 1729 O O . GLN A 1 218 ? 9.749 -5.896 -16.363 1.00 97.81 218 GLN A O 1
ATOM 1734 N N . ILE A 1 219 ? 9.399 -8.109 -16.069 1.00 98.12 219 ILE A N 1
ATOM 1735 C CA . ILE A 1 219 ? 10.245 -8.236 -14.884 1.00 98.12 219 ILE A CA 1
ATOM 1736 C C . ILE A 1 219 ? 11.669 -8.566 -15.314 1.00 98.12 219 ILE A C 1
ATOM 1738 O O . ILE A 1 219 ? 11.922 -9.579 -15.970 1.00 98.12 219 ILE A O 1
ATOM 1742 N N . GLU A 1 220 ? 12.601 -7.718 -14.904 1.00 98.00 220 GLU A N 1
ATOM 1743 C CA . GLU A 1 220 ? 14.032 -7.897 -15.100 1.00 98.00 220 GLU A CA 1
ATOM 1744 C C . GLU A 1 220 ? 14.590 -8.742 -13.954 1.00 98.00 220 GLU A C 1
ATOM 1746 O O . GLU A 1 220 ? 15.233 -8.235 -13.035 1.00 98.00 220 GLU A O 1
ATOM 1751 N N . TRP A 1 221 ? 14.330 -10.052 -13.997 1.00 97.38 221 TRP A N 1
ATOM 1752 C CA . TRP A 1 221 ? 14.717 -11.006 -12.946 1.00 97.38 221 TRP A CA 1
ATOM 1753 C C . TRP A 1 221 ? 16.191 -10.920 -12.553 1.00 97.38 221 TRP A C 1
ATOM 1755 O O . TRP A 1 221 ? 16.535 -11.034 -11.380 1.00 97.38 221 TRP A O 1
ATOM 1765 N N . GLY A 1 222 ? 17.060 -10.653 -13.531 1.00 97.25 222 GLY A N 1
ATOM 1766 C CA . GLY A 1 222 ? 18.486 -10.468 -13.301 1.00 97.25 222 GLY A CA 1
ATOM 1767 C C . GLY A 1 222 ? 18.825 -9.247 -12.446 1.00 97.25 222 GLY A C 1
ATOM 1768 O O . GLY A 1 222 ? 19.915 -9.214 -11.900 1.00 97.25 222 GLY A O 1
ATOM 1769 N N . ASN A 1 223 ? 17.941 -8.260 -12.296 1.00 97.50 223 ASN A N 1
ATOM 1770 C CA . ASN A 1 223 ? 18.195 -7.037 -11.527 1.00 97.50 223 ASN A CA 1
ATOM 1771 C C . ASN A 1 223 ? 17.656 -7.092 -10.090 1.00 97.50 223 ASN A C 1
ATOM 1773 O O . ASN A 1 223 ? 17.942 -6.184 -9.312 1.00 97.50 223 ASN A O 1
ATOM 1777 N N . ILE A 1 224 ? 16.922 -8.142 -9.717 1.00 96.38 224 ILE A N 1
ATOM 1778 C CA . ILE A 1 224 ? 16.308 -8.295 -8.391 1.00 96.38 224 ILE A CA 1
ATOM 1779 C C . ILE A 1 224 ? 17.297 -8.968 -7.425 1.00 96.38 224 ILE A C 1
ATOM 1781 O O . ILE A 1 224 ? 18.104 -9.814 -7.825 1.00 96.38 224 ILE A O 1
ATOM 1785 N N . HIS A 1 225 ? 17.269 -8.595 -6.143 1.00 93.31 225 HIS A N 1
ATOM 1786 C CA . HIS A 1 225 ? 17.972 -9.351 -5.102 1.00 93.31 225 HIS A CA 1
ATOM 1787 C C . HIS A 1 225 ? 17.468 -10.803 -5.051 1.00 93.31 225 HIS A C 1
ATOM 1789 O O . HIS A 1 225 ? 16.271 -11.053 -5.055 1.00 93.31 225 HIS A O 1
ATOM 1795 N N . SER A 1 226 ? 18.365 -11.789 -4.967 1.00 91.88 226 SER A N 1
ATOM 1796 C CA . SER A 1 226 ? 17.983 -13.209 -5.084 1.00 91.88 226 SER A CA 1
ATOM 1797 C C . SER A 1 226 ? 16.940 -13.671 -4.058 1.00 91.88 226 SER A C 1
ATOM 1799 O O . SER A 1 226 ? 16.110 -14.516 -4.380 1.00 91.88 226 SER A O 1
ATOM 1801 N N . HIS A 1 227 ? 16.958 -13.105 -2.849 1.00 88.50 227 HIS A N 1
ATOM 1802 C CA . HIS A 1 227 ? 15.982 -13.400 -1.798 1.00 88.50 227 HIS A CA 1
ATOM 1803 C C . HIS A 1 227 ? 14.622 -12.710 -2.009 1.00 88.50 227 HIS A C 1
ATOM 1805 O O . HIS A 1 227 ? 13.640 -13.156 -1.431 1.00 88.50 227 HIS A O 1
ATOM 1811 N N . GLU A 1 228 ? 14.538 -11.715 -2.897 1.00 91.94 228 GLU A N 1
ATOM 1812 C CA . GLU A 1 228 ? 13.329 -10.919 -3.171 1.00 91.94 228 GLU A CA 1
ATOM 1813 C C . GLU A 1 228 ? 12.588 -11.353 -4.445 1.00 91.94 228 GLU A C 1
ATOM 1815 O O . GLU A 1 228 ? 11.543 -10.808 -4.792 1.00 91.94 228 GLU A O 1
ATOM 1820 N N . ILE A 1 229 ? 13.094 -12.362 -5.166 1.00 91.25 229 ILE A N 1
ATOM 1821 C CA . ILE A 1 229 ? 12.487 -12.858 -6.417 1.00 91.25 229 ILE A CA 1
ATOM 1822 C C . ILE A 1 229 ? 11.012 -13.240 -6.217 1.00 91.25 229 ILE A C 1
ATOM 1824 O O . ILE A 1 229 ? 10.189 -13.067 -7.118 1.00 91.25 229 ILE A O 1
ATOM 1828 N N . ASN A 1 230 ? 10.655 -13.746 -5.035 1.00 89.50 230 ASN A N 1
ATOM 1829 C CA . ASN A 1 230 ? 9.284 -14.148 -4.741 1.00 89.50 230 ASN A CA 1
ATOM 1830 C C . ASN A 1 230 ? 8.295 -12.970 -4.710 1.00 89.50 230 ASN A C 1
ATOM 1832 O O . ASN A 1 230 ? 7.136 -13.199 -5.047 1.00 89.50 230 ASN A O 1
ATOM 1836 N N . ASN A 1 231 ? 8.739 -11.739 -4.426 1.00 92.56 231 ASN A N 1
ATOM 1837 C CA . ASN A 1 231 ? 7.883 -10.540 -4.386 1.00 92.56 231 ASN A CA 1
ATOM 1838 C C . ASN A 1 231 ? 7.352 -10.134 -5.770 1.00 92.56 231 ASN A C 1
ATOM 1840 O O . ASN A 1 231 ? 6.434 -9.332 -5.888 1.00 92.56 231 ASN A O 1
ATOM 1844 N N . PHE A 1 232 ? 7.920 -10.699 -6.840 1.00 95.88 232 PHE A N 1
ATOM 1845 C CA . PHE A 1 232 ? 7.517 -10.430 -8.221 1.00 95.88 232 PHE A CA 1
ATOM 1846 C C . PHE A 1 232 ? 6.698 -11.564 -8.837 1.00 95.88 232 PHE A C 1
ATOM 1848 O O . PHE A 1 232 ? 6.395 -11.519 -10.038 1.00 95.88 232 PHE A O 1
ATOM 1855 N N . LYS A 1 233 ? 6.366 -12.609 -8.070 1.00 91.56 233 LYS A N 1
ATOM 1856 C CA . LYS A 1 233 ? 5.482 -13.673 -8.552 1.00 91.56 233 LYS A CA 1
ATOM 1857 C C . LYS A 1 233 ? 4.079 -13.112 -8.759 1.00 91.56 233 LYS A C 1
ATOM 1859 O O . LYS A 1 233 ? 3.590 -12.330 -7.959 1.00 91.56 233 LYS A O 1
ATOM 1864 N N . ARG A 1 234 ? 3.439 -13.506 -9.859 1.00 88.31 234 ARG A N 1
ATOM 1865 C CA . ARG A 1 234 ? 2.050 -13.125 -10.125 1.00 88.31 234 ARG A CA 1
ATOM 1866 C C . ARG A 1 234 ? 1.088 -14.012 -9.332 1.00 88.31 234 ARG A C 1
ATOM 1868 O O . ARG A 1 234 ? 1.402 -15.161 -9.023 1.00 88.31 234 ARG A O 1
ATOM 1875 N N . HIS A 1 235 ? -0.117 -13.515 -9.115 1.00 84.62 235 HIS A N 1
ATOM 1876 C CA . HIS A 1 235 ? -1.266 -14.272 -8.656 1.00 84.62 235 HIS A CA 1
ATOM 1877 C C . HIS A 1 235 ? -2.090 -14.727 -9.863 1.00 84.62 235 HIS A C 1
ATOM 1879 O O . HIS A 1 235 ? -2.878 -13.954 -10.405 1.00 84.62 235 HIS A O 1
ATOM 1885 N N . ASP A 1 236 ? -1.952 -15.989 -10.273 1.00 78.25 236 ASP A N 1
ATOM 1886 C CA . ASP A 1 236 ? -2.608 -16.515 -11.485 1.00 78.25 236 ASP A CA 1
ATOM 1887 C C . ASP A 1 236 ? -4.144 -16.383 -11.462 1.00 78.25 236 ASP A C 1
ATOM 1889 O O . ASP A 1 236 ? -4.769 -16.201 -12.504 1.00 78.25 236 ASP A O 1
ATOM 1893 N N . ASN A 1 237 ? -4.743 -16.377 -10.268 1.00 74.69 237 ASN A N 1
ATOM 1894 C CA . ASN A 1 237 ? -6.188 -16.251 -10.057 1.00 74.69 237 ASN A CA 1
ATOM 1895 C C . ASN A 1 237 ? -6.620 -14.851 -9.574 1.00 74.69 237 ASN A C 1
ATOM 1897 O O . ASN A 1 237 ? -7.663 -14.716 -8.932 1.00 74.69 237 ASN A O 1
ATOM 1901 N N . SER A 1 238 ? -5.826 -13.798 -9.810 1.00 77.81 238 SER A N 1
ATOM 1902 C CA . SER A 1 238 ? -6.210 -12.438 -9.403 1.00 77.81 238 SER A CA 1
ATOM 1903 C C . SER A 1 238 ? -7.464 -11.955 -10.142 1.00 77.81 238 SER A C 1
ATOM 1905 O O . SER A 1 238 ? -7.527 -12.033 -11.370 1.00 77.81 238 SER A O 1
ATOM 1907 N N . ASN A 1 239 ? -8.423 -11.374 -9.416 1.00 80.50 239 ASN A N 1
ATOM 1908 C CA . ASN A 1 239 ? -9.595 -10.727 -10.004 1.00 80.50 239 ASN A CA 1
ATOM 1909 C C . ASN A 1 239 ? -9.367 -9.215 -10.142 1.00 80.50 239 ASN A C 1
ATOM 1911 O O . ASN A 1 239 ? -9.462 -8.470 -9.170 1.00 80.50 239 ASN A O 1
ATOM 1915 N N . HIS A 1 240 ? -9.129 -8.759 -11.367 1.00 81.88 240 HIS A N 1
ATOM 1916 C CA . HIS A 1 240 ? -8.952 -7.341 -11.691 1.00 81.88 240 HIS A CA 1
ATOM 1917 C C . HIS A 1 240 ? -10.266 -6.618 -12.058 1.00 81.88 240 HIS A C 1
ATOM 1919 O O . HIS A 1 240 ? -10.243 -5.499 -12.567 1.00 81.88 240 HIS A O 1
ATOM 1925 N N . GLN A 1 241 ? -11.423 -7.249 -11.821 1.00 83.12 241 GLN A N 1
ATOM 1926 C CA . GLN A 1 241 ? -12.763 -6.643 -11.887 1.00 83.12 241 GLN A CA 1
ATOM 1927 C C . GLN A 1 241 ? -13.116 -5.986 -13.238 1.00 83.12 241 GLN A C 1
ATOM 1929 O O . GLN A 1 241 ? -13.874 -5.008 -13.306 1.00 83.12 241 GLN A O 1
ATOM 1934 N N . GLY A 1 242 ? -12.532 -6.509 -14.321 1.00 86.31 242 GLY A N 1
ATOM 1935 C CA . GLY A 1 242 ? -12.686 -5.977 -15.678 1.00 86.31 242 GLY A CA 1
ATOM 1936 C C . GLY A 1 242 ? -12.017 -4.618 -15.910 1.00 86.31 242 GLY A C 1
ATOM 1937 O O . GLY A 1 242 ? -12.275 -3.994 -16.933 1.00 86.31 242 GLY A O 1
ATOM 1938 N N . LEU A 1 243 ? -11.184 -4.142 -14.981 1.00 91.12 243 LEU A N 1
ATOM 1939 C CA . LEU A 1 243 ? -10.470 -2.872 -15.099 1.00 91.12 243 LEU A CA 1
ATOM 1940 C C . LEU A 1 243 ? -9.102 -3.066 -15.765 1.00 91.12 243 LEU A C 1
ATOM 1942 O O . LEU A 1 243 ? -8.454 -4.112 -15.615 1.00 91.12 243 LEU A O 1
ATOM 1946 N N . ALA A 1 244 ? -8.672 -2.039 -16.501 1.00 94.62 244 ALA A N 1
ATOM 1947 C CA . ALA A 1 244 ? -7.370 -2.003 -17.157 1.00 94.62 244 ALA A CA 1
ATOM 1948 C C . ALA A 1 244 ? -6.219 -2.081 -16.138 1.00 94.62 244 ALA A C 1
ATOM 1950 O O . ALA A 1 244 ? -6.411 -1.864 -14.939 1.00 94.62 244 ALA A O 1
ATOM 1951 N N . TYR A 1 245 ? -5.030 -2.434 -16.622 1.00 95.81 245 TYR A N 1
ATOM 1952 C CA . TYR A 1 245 ? -3.809 -2.370 -15.826 1.00 95.81 245 TYR A CA 1
ATOM 1953 C C . TYR A 1 245 ? -3.435 -0.915 -15.564 1.00 95.81 245 TYR A C 1
ATOM 1955 O O . TYR A 1 245 ? -3.419 -0.105 -16.493 1.00 95.81 245 TYR A O 1
ATOM 1963 N N . ASP A 1 246 ? -3.138 -0.594 -14.311 1.00 95.69 246 ASP A N 1
ATOM 1964 C CA . ASP A 1 246 ? -2.880 0.775 -13.891 1.00 95.69 246 ASP A CA 1
ATOM 1965 C C . ASP A 1 246 ? -1.418 0.997 -13.485 1.00 95.69 246 ASP A C 1
ATOM 1967 O O . ASP A 1 246 ? -1.004 0.729 -12.360 1.00 95.69 246 ASP A O 1
ATOM 1971 N N . PHE A 1 247 ? -0.636 1.551 -14.411 1.00 95.44 247 PHE A N 1
ATOM 1972 C CA . PHE A 1 247 ? 0.778 1.880 -14.201 1.00 95.44 247 PHE A CA 1
ATOM 1973 C C . PHE A 1 247 ? 1.020 2.943 -13.122 1.00 95.44 247 PHE A C 1
ATOM 1975 O O . PHE A 1 247 ? 2.160 3.118 -12.694 1.00 95.44 247 PHE A O 1
ATOM 1982 N N . GLN A 1 248 ? -0.015 3.690 -12.732 1.00 94.88 248 GLN A N 1
ATOM 1983 C CA . GLN A 1 248 ? 0.057 4.730 -11.711 1.00 94.88 248 GLN A CA 1
ATOM 1984 C C . GLN A 1 248 ? -0.648 4.329 -10.417 1.00 94.88 248 GLN A C 1
ATOM 1986 O O . GLN A 1 248 ? -0.699 5.155 -9.510 1.00 94.88 248 GLN A O 1
ATOM 1991 N N . SER A 1 249 ? -1.188 3.111 -10.312 1.00 96.25 249 SER A N 1
ATOM 1992 C CA . SER A 1 249 ? -1.871 2.660 -9.099 1.00 96.25 249 SER A CA 1
ATOM 1993 C C . SER A 1 249 ? -0.988 2.893 -7.877 1.00 96.25 249 SER A C 1
ATOM 1995 O O . SER A 1 249 ? 0.216 2.620 -7.904 1.00 96.25 249 SER A O 1
ATOM 1997 N N . ILE A 1 250 ? -1.588 3.359 -6.781 1.00 96.44 250 ILE A N 1
ATOM 1998 C CA . ILE A 1 250 ? -0.872 3.484 -5.506 1.00 96.44 250 ILE A CA 1
ATOM 1999 C C . ILE A 1 250 ? -0.338 2.127 -5.016 1.00 96.44 250 ILE A C 1
ATOM 2001 O O . ILE A 1 250 ? 0.629 2.100 -4.257 1.00 96.44 250 ILE A O 1
ATOM 2005 N N . MET A 1 251 ? -0.923 1.025 -5.504 1.00 96.75 251 MET A N 1
ATOM 2006 C CA . MET A 1 251 ? -0.543 -0.364 -5.236 1.00 96.75 251 MET A CA 1
ATOM 2007 C C . MET A 1 251 ? 0.454 -0.933 -6.259 1.00 96.75 251 MET A C 1
ATOM 2009 O O . MET A 1 251 ? 0.726 -2.130 -6.244 1.00 96.75 251 MET A O 1
ATOM 2013 N N . HIS A 1 252 ? 0.973 -0.137 -7.195 1.00 96.88 252 HIS A N 1
ATOM 2014 C CA . HIS A 1 252 ? 1.997 -0.591 -8.135 1.00 96.88 252 HIS A CA 1
ATOM 2015 C C . HIS A 1 252 ? 3.394 -0.328 -7.562 1.00 96.88 252 HIS A C 1
ATOM 2017 O O . HIS A 1 252 ? 3.704 0.798 -7.168 1.00 96.88 252 HIS A O 1
ATOM 2023 N N . TYR A 1 253 ? 4.271 -1.332 -7.595 1.00 96.38 253 TYR A N 1
ATOM 2024 C CA . TYR A 1 253 ? 5.686 -1.144 -7.271 1.00 96.38 253 TYR A CA 1
ATOM 2025 C C . TYR A 1 253 ? 6.355 -0.065 -8.118 1.00 96.38 253 TYR A C 1
ATOM 2027 O O . TYR A 1 253 ? 6.093 0.102 -9.313 1.00 96.38 253 TYR A O 1
ATOM 2035 N N . SER A 1 254 ? 7.333 0.602 -7.529 1.00 94.56 254 SER A N 1
ATOM 2036 C CA . SER A 1 254 ? 8.295 1.404 -8.251 1.00 94.56 254 SER A CA 1
ATOM 2037 C C . SER A 1 254 ? 9.067 0.556 -9.268 1.00 94.56 254 SER A C 1
ATOM 2039 O O . SER A 1 254 ? 9.232 -0.661 -9.153 1.00 94.56 254 SER A O 1
ATOM 2041 N N . ARG A 1 255 ? 9.632 1.227 -10.273 1.00 94.56 255 ARG A N 1
ATOM 2042 C CA . ARG A 1 255 ? 10.463 0.572 -11.294 1.00 94.56 255 ARG A CA 1
ATOM 2043 C C . ARG A 1 255 ? 11.740 -0.062 -10.742 1.00 94.56 255 ARG A C 1
ATOM 2045 O O . ARG A 1 255 ? 12.362 -0.853 -11.448 1.00 94.56 255 ARG A O 1
ATOM 2052 N N . PHE A 1 256 ? 12.158 0.336 -9.543 1.00 94.62 256 PHE A N 1
ATOM 2053 C CA . PHE A 1 256 ? 13.425 -0.046 -8.921 1.00 94.62 256 PHE A CA 1
ATOM 2054 C C . PHE A 1 256 ? 13.220 -0.828 -7.620 1.00 94.62 256 PHE A C 1
ATOM 2056 O O . PHE A 1 256 ? 14.196 -1.073 -6.910 1.00 94.62 256 PHE A O 1
ATOM 2063 N N . ALA A 1 257 ? 11.983 -1.241 -7.328 1.00 95.06 257 ALA A N 1
ATOM 2064 C CA . ALA A 1 257 ? 11.648 -2.050 -6.167 1.00 95.06 257 ALA A CA 1
ATOM 2065 C C . ALA A 1 257 ? 12.592 -3.260 -6.084 1.00 95.06 257 ALA A C 1
ATOM 2067 O O . ALA A 1 257 ? 12.818 -3.940 -7.091 1.00 95.06 257 ALA A O 1
ATOM 2068 N N . PHE A 1 258 ? 13.173 -3.500 -4.906 1.00 95.44 258 PHE A N 1
ATOM 2069 C CA . PHE A 1 258 ? 14.066 -4.635 -4.613 1.00 95.44 258 PHE A CA 1
ATOM 2070 C C . PHE A 1 258 ? 15.272 -4.798 -5.563 1.00 95.44 258 PHE A C 1
ATOM 2072 O O . PHE A 1 258 ? 15.827 -5.897 -5.711 1.00 95.44 258 PHE A O 1
ATOM 2079 N N . ALA A 1 259 ? 15.695 -3.718 -6.229 1.00 94.94 259 ALA A N 1
ATOM 2080 C CA . ALA A 1 259 ? 16.810 -3.757 -7.162 1.00 94.94 259 ALA A CA 1
ATOM 2081 C C . ALA A 1 259 ? 18.138 -3.999 -6.436 1.00 94.94 259 ALA A C 1
ATOM 2083 O O . ALA A 1 259 ? 18.541 -3.231 -5.565 1.00 94.94 259 ALA A O 1
ATOM 2084 N N . ARG A 1 260 ? 18.899 -5.001 -6.891 1.00 93.62 260 ARG A N 1
ATOM 2085 C CA . ARG A 1 260 ? 20.270 -5.245 -6.405 1.00 93.62 260 ARG A CA 1
ATOM 2086 C C . ARG A 1 260 ? 21.249 -4.131 -6.767 1.00 93.62 260 ARG A C 1
ATOM 2088 O O . ARG A 1 260 ? 22.294 -3.978 -6.143 1.00 93.62 260 ARG A O 1
ATOM 2095 N N . ASN A 1 261 ? 20.931 -3.387 -7.825 1.00 92.25 261 ASN A N 1
ATOM 2096 C CA . ASN A 1 261 ? 21.626 -2.179 -8.234 1.00 92.25 261 ASN A CA 1
ATOM 2097 C C . ASN A 1 261 ? 20.572 -1.076 -8.413 1.00 92.25 261 ASN A C 1
ATOM 2099 O O . ASN A 1 261 ? 19.789 -1.167 -9.359 1.00 92.25 261 ASN A O 1
ATOM 2103 N N . PRO A 1 262 ? 20.574 -0.012 -7.590 1.00 87.56 262 PRO A N 1
ATOM 2104 C CA . PRO A 1 262 ? 19.528 1.018 -7.596 1.00 87.56 262 PRO A CA 1
ATOM 2105 C C . PRO A 1 262 ? 19.478 1.864 -8.882 1.00 87.56 262 PRO A C 1
ATOM 2107 O O . PRO A 1 262 ? 18.617 2.732 -9.024 1.00 87.56 262 PRO A O 1
ATOM 2110 N N . ARG A 1 263 ? 20.408 1.641 -9.823 1.00 90.44 263 ARG A N 1
ATOM 2111 C CA . ARG A 1 263 ? 20.441 2.280 -11.149 1.00 90.44 263 ARG A CA 1
ATOM 2112 C C . ARG A 1 263 ? 19.816 1.430 -12.255 1.00 90.44 263 ARG A C 1
ATOM 2114 O O . ARG A 1 263 ? 19.645 1.932 -13.362 1.00 90.44 263 ARG A O 1
ATOM 2121 N N . LEU A 1 264 ? 19.512 0.160 -11.991 1.00 94.00 264 LEU A N 1
ATOM 2122 C CA . LEU A 1 264 ? 18.922 -0.753 -12.967 1.00 94.00 264 LEU A CA 1
ATOM 2123 C C . LEU A 1 264 ? 17.481 -1.074 -12.556 1.00 94.00 264 LEU A C 1
ATOM 2125 O O . LEU A 1 264 ? 17.273 -1.516 -11.427 1.00 94.00 264 LEU A O 1
ATOM 2129 N N . PRO A 1 265 ? 16.487 -0.866 -13.437 1.00 95.38 265 PRO A N 1
ATOM 2130 C CA . PRO A 1 265 ? 15.103 -1.153 -13.097 1.00 95.38 265 PRO A CA 1
ATOM 2131 C C . PRO A 1 265 ? 14.871 -2.664 -12.981 1.00 95.38 265 PRO A C 1
ATOM 2133 O O . PRO A 1 265 ? 15.444 -3.453 -13.737 1.00 95.38 265 PRO A O 1
ATOM 2136 N N . THR A 1 266 ? 14.000 -3.053 -12.057 1.00 97.38 266 THR A N 1
ATOM 2137 C CA . THR A 1 266 ? 13.451 -4.410 -11.920 1.00 97.38 266 THR A CA 1
ATOM 2138 C C . THR A 1 266 ? 12.155 -4.572 -12.709 1.00 97.38 266 THR A C 1
ATOM 2140 O O . THR A 1 266 ? 11.817 -5.687 -13.098 1.00 97.38 266 THR A O 1
ATOM 2143 N N . ILE A 1 267 ? 11.468 -3.464 -13.016 1.00 97.06 267 ILE A N 1
ATOM 2144 C CA . ILE A 1 267 ? 10.257 -3.435 -13.841 1.00 97.06 267 ILE A CA 1
ATOM 2145 C C . ILE A 1 267 ? 10.453 -2.491 -15.032 1.00 97.06 267 ILE A C 1
ATOM 2147 O O . ILE A 1 267 ? 10.758 -1.304 -14.871 1.00 97.06 267 ILE A O 1
ATOM 2151 N N . ARG A 1 268 ? 10.218 -3.011 -16.240 1.00 96.50 268 ARG A N 1
ATOM 2152 C CA . ARG A 1 268 ? 10.093 -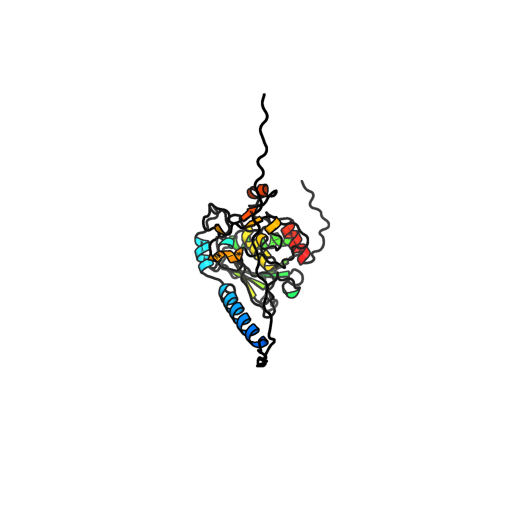2.225 -17.476 1.00 96.50 268 ARG A CA 1
ATOM 2153 C C . ARG A 1 268 ? 8.674 -2.263 -17.999 1.00 96.50 268 ARG A C 1
ATOM 2155 O O . ARG A 1 268 ? 8.006 -3.288 -17.898 1.00 96.50 268 ARG A O 1
ATOM 2162 N N . PHE A 1 269 ? 8.227 -1.170 -18.599 1.00 96.00 269 PHE A N 1
ATOM 2163 C CA . PHE A 1 269 ? 6.931 -1.139 -19.268 1.00 96.00 269 PHE A CA 1
ATOM 2164 C C . PHE A 1 269 ? 7.118 -1.564 -20.723 1.00 96.00 269 PHE A C 1
ATOM 2166 O O . PHE A 1 269 ? 8.081 -1.160 -21.370 1.00 96.00 269 PHE A O 1
ATOM 2173 N N . LYS A 1 270 ? 6.249 -2.448 -21.216 1.00 96.69 270 LYS A N 1
ATOM 2174 C CA . LYS A 1 270 ? 6.352 -3.014 -22.568 1.00 96.69 270 LYS A CA 1
ATOM 2175 C C . LYS A 1 270 ? 5.768 -2.052 -23.606 1.00 96.69 270 LYS A C 1
ATOM 2177 O O . LYS A 1 270 ? 4.882 -1.282 -23.246 1.00 96.69 270 LYS A O 1
ATOM 2182 N N . PRO A 1 271 ? 6.160 -2.145 -24.889 1.00 95.12 271 PRO A N 1
ATOM 2183 C CA . PRO A 1 271 ? 5.481 -1.424 -25.961 1.00 95.12 271 PRO A CA 1
ATOM 2184 C C . PRO A 1 271 ? 3.964 -1.666 -25.974 1.00 95.12 271 PRO A C 1
ATOM 2186 O O . PRO A 1 271 ? 3.552 -2.823 -25.831 1.00 95.12 271 PRO A O 1
ATOM 2189 N N . PRO A 1 272 ? 3.121 -0.628 -26.170 1.00 94.75 272 PRO A N 1
ATOM 2190 C CA . PRO A 1 272 ? 3.440 0.791 -26.415 1.00 94.75 272 PRO A CA 1
ATOM 2191 C C . PRO A 1 272 ? 3.447 1.672 -25.138 1.00 94.75 272 PRO A C 1
ATOM 2193 O O . PRO A 1 272 ? 3.180 2.873 -25.194 1.00 94.75 272 PRO A O 1
ATOM 2196 N N . TYR A 1 273 ? 3.644 1.076 -23.961 1.00 95.31 273 TYR A N 1
ATOM 2197 C CA . TYR A 1 273 ? 3.452 1.705 -22.651 1.00 95.31 273 TYR A CA 1
ATOM 2198 C C . TYR A 1 273 ? 4.713 2.356 -22.062 1.00 95.31 273 TYR A C 1
ATOM 2200 O O . TYR A 1 273 ? 4.669 2.858 -20.940 1.00 95.31 273 TYR A O 1
ATOM 2208 N N . GLU A 1 274 ? 5.833 2.407 -22.783 1.00 92.31 274 GLU A N 1
ATOM 2209 C CA . GLU A 1 274 ? 7.111 2.937 -22.279 1.00 92.31 274 GLU A CA 1
ATOM 2210 C C . GLU A 1 274 ? 7.004 4.402 -21.826 1.00 92.31 274 GLU A C 1
ATOM 2212 O O . GLU A 1 274 ? 7.711 4.837 -20.917 1.00 92.31 274 GLU A O 1
ATOM 2217 N N . GLY A 1 275 ? 6.080 5.172 -22.411 1.00 89.44 275 GLY A N 1
ATOM 2218 C CA . GLY A 1 275 ? 5.816 6.559 -22.017 1.00 89.44 275 GLY A CA 1
ATOM 2219 C C . GLY A 1 275 ? 5.383 6.721 -20.554 1.00 89.44 275 GLY A C 1
ATOM 2220 O O . GLY A 1 275 ? 5.680 7.752 -19.943 1.00 89.44 275 GLY A O 1
ATOM 2221 N N . TRP A 1 276 ? 4.756 5.697 -19.964 1.00 89.56 276 TRP A N 1
ATOM 2222 C CA . TRP A 1 276 ? 4.294 5.726 -18.573 1.00 89.56 276 TRP A CA 1
ATOM 2223 C C . TRP A 1 276 ? 5.444 5.769 -17.561 1.00 89.56 276 TRP A C 1
ATOM 2225 O O . TRP A 1 276 ? 5.258 6.240 -16.440 1.00 89.56 276 TRP A O 1
ATOM 2235 N N . GLU A 1 277 ? 6.660 5.376 -17.949 1.00 84.00 277 GLU A N 1
ATOM 2236 C CA . GLU A 1 277 ? 7.833 5.377 -17.068 1.00 84.00 277 GLU A CA 1
ATOM 2237 C C . GLU A 1 277 ? 8.167 6.759 -16.477 1.00 84.00 277 GLU A C 1
ATOM 2239 O O . GLU A 1 277 ? 8.802 6.842 -15.424 1.00 84.00 277 GLU A O 1
ATOM 2244 N N . LYS A 1 278 ? 7.750 7.841 -17.149 1.00 76.69 278 LYS A N 1
ATOM 2245 C CA . LYS A 1 278 ? 7.977 9.231 -16.717 1.00 76.69 278 LYS A CA 1
ATOM 2246 C C . LYS A 1 278 ? 6.958 9.720 -15.687 1.00 76.69 278 LYS A C 1
ATOM 2248 O O . LYS A 1 278 ? 7.243 10.677 -14.975 1.00 76.69 278 LYS A O 1
ATOM 2253 N N . VAL A 1 279 ? 5.787 9.085 -15.623 1.00 72.69 279 VAL A N 1
ATOM 2254 C CA . VAL A 1 279 ? 4.625 9.550 -14.844 1.00 72.69 279 VAL A CA 1
ATOM 2255 C C . VAL A 1 279 ? 4.152 8.538 -13.797 1.00 72.69 279 VAL A C 1
ATOM 2257 O O . VAL A 1 279 ? 3.340 8.881 -12.945 1.00 72.69 279 VAL A O 1
ATOM 2260 N N . ALA A 1 280 ? 4.699 7.319 -13.782 1.00 72.06 280 ALA A N 1
ATOM 2261 C CA . ALA A 1 280 ? 4.403 6.272 -12.795 1.00 72.06 280 ALA A CA 1
ATOM 2262 C C . ALA A 1 280 ? 4.891 6.571 -11.358 1.00 72.06 280 ALA A C 1
ATOM 2264 O O . ALA A 1 280 ? 4.805 5.724 -10.475 1.00 72.06 280 ALA A O 1
ATOM 2265 N N . LYS A 1 281 ? 5.392 7.783 -11.088 1.00 74.88 281 LYS A N 1
ATOM 2266 C CA . LYS A 1 281 ? 5.659 8.275 -9.730 1.00 74.88 281 LYS A CA 1
ATOM 2267 C C . LYS A 1 281 ? 4.404 8.960 -9.188 1.00 74.88 281 LYS A C 1
ATOM 2269 O O . LYS A 1 281 ? 4.348 10.183 -9.114 1.00 74.88 281 LYS A O 1
ATOM 2274 N N . ASN A 1 282 ? 3.387 8.163 -8.875 1.00 81.88 282 ASN A N 1
ATOM 2275 C CA . ASN A 1 282 ? 2.140 8.647 -8.296 1.00 81.88 282 ASN A CA 1
ATOM 2276 C C . ASN A 1 282 ? 2.138 8.453 -6.769 1.00 81.88 282 ASN A C 1
ATOM 2278 O O . ASN A 1 282 ? 2.575 7.415 -6.264 1.00 81.88 282 ASN A O 1
ATOM 2282 N N . ASP A 1 283 ? 1.653 9.463 -6.048 1.00 85.38 283 ASP A N 1
ATOM 2283 C CA . ASP A 1 283 ? 1.517 9.454 -4.586 1.00 85.38 283 ASP A CA 1
ATOM 2284 C C . ASP A 1 283 ? 0.047 9.461 -4.128 1.00 85.38 283 ASP A C 1
ATOM 2286 O O . ASP A 1 283 ? -0.241 9.571 -2.936 1.00 85.38 283 ASP A O 1
ATOM 2290 N N . GLN A 1 284 ? -0.887 9.359 -5.074 1.00 92.94 284 GLN A N 1
ATOM 2291 C CA . GLN A 1 284 ? -2.330 9.459 -4.866 1.00 92.94 284 GLN A CA 1
ATOM 2292 C C . GLN A 1 284 ? -3.039 8.185 -5.332 1.00 92.94 284 GLN A C 1
ATOM 2294 O O . GLN A 1 284 ? -2.489 7.416 -6.110 1.00 92.94 284 GLN A O 1
ATOM 2299 N N . MET A 1 285 ? -4.275 7.959 -4.893 1.00 96.25 285 MET A N 1
ATOM 2300 C CA . MET A 1 285 ? -5.115 6.931 -5.510 1.00 96.25 285 MET A CA 1
ATOM 2301 C C . MET A 1 285 ? -5.479 7.373 -6.926 1.00 96.25 285 MET A C 1
ATOM 2303 O O . MET A 1 285 ? -5.885 8.519 -7.138 1.00 96.25 285 MET A O 1
ATOM 2307 N N . THR A 1 286 ? -5.377 6.467 -7.888 1.00 95.88 286 THR A N 1
ATOM 2308 C CA . THR A 1 286 ? -5.935 6.698 -9.220 1.00 95.88 286 THR A CA 1
ATOM 2309 C C . THR A 1 286 ? -7.450 6.492 -9.211 1.00 95.88 286 THR A C 1
ATOM 2311 O O . THR A 1 286 ? -8.038 5.960 -8.265 1.00 95.88 286 THR A O 1
ATOM 2314 N N . TRP A 1 287 ? -8.106 6.857 -10.314 1.00 95.25 287 TRP A N 1
ATOM 2315 C CA . TRP A 1 287 ? -9.505 6.488 -10.522 1.00 95.25 287 TRP A CA 1
ATOM 2316 C C . TRP A 1 287 ? -9.714 4.966 -10.461 1.00 95.25 287 TRP A C 1
ATOM 2318 O O . TRP A 1 287 ? -10.693 4.502 -9.883 1.00 95.25 287 TRP A O 1
ATOM 2328 N N . THR A 1 288 ? -8.779 4.183 -11.008 1.00 94.69 288 THR A N 1
ATOM 2329 C CA . THR A 1 288 ? -8.868 2.719 -11.014 1.00 94.69 288 THR A CA 1
ATOM 2330 C C . THR A 1 288 ? -8.747 2.143 -9.603 1.00 94.69 288 THR A C 1
ATOM 2332 O O . THR A 1 288 ? -9.472 1.200 -9.289 1.00 94.69 288 THR A O 1
ATOM 2335 N N . ASP A 1 289 ? -7.893 2.704 -8.739 1.00 96.56 289 ASP A N 1
ATOM 2336 C CA . ASP A 1 28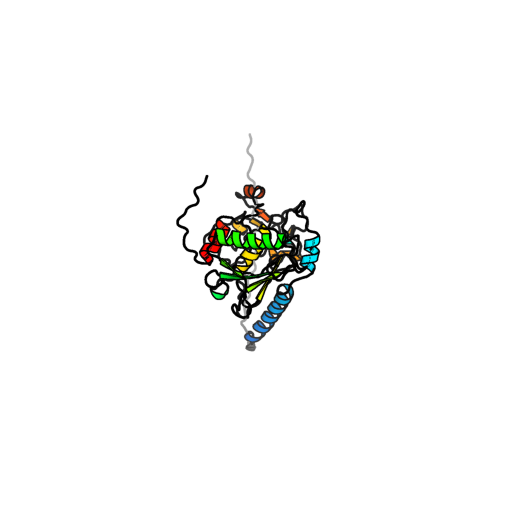9 ? -7.803 2.307 -7.325 1.00 96.56 289 ASP A CA 1
ATOM 2337 C C . ASP A 1 289 ? -9.152 2.502 -6.615 1.00 96.56 289 ASP A C 1
ATOM 2339 O O . ASP A 1 289 ? -9.682 1.586 -5.981 1.00 96.56 289 ASP A O 1
ATOM 2343 N N . VAL A 1 290 ? -9.755 3.680 -6.795 1.00 96.75 290 VAL A N 1
ATOM 2344 C CA . VAL A 1 290 ? -11.067 4.025 -6.231 1.00 96.75 290 VAL A CA 1
ATOM 2345 C C . VAL A 1 290 ? -12.165 3.098 -6.758 1.00 96.75 290 VAL A C 1
ATOM 2347 O O . VAL A 1 290 ? -12.958 2.564 -5.980 1.00 96.75 290 VAL A O 1
ATOM 2350 N N . GLU A 1 291 ? -12.205 2.867 -8.069 1.00 95.25 291 GLU A N 1
ATOM 2351 C CA . GLU A 1 291 ? -13.218 2.027 -8.708 1.00 95.25 291 GLU A CA 1
ATOM 2352 C C . GLU A 1 291 ? -13.109 0.562 -8.265 1.00 95.25 291 GLU A C 1
ATOM 2354 O O . GLU A 1 291 ? -14.128 -0.083 -8.008 1.00 95.25 291 GLU A O 1
ATOM 2359 N N . LYS A 1 292 ? -11.885 0.042 -8.099 1.00 94.00 292 LYS A N 1
ATOM 2360 C CA . LYS A 1 292 ? -11.632 -1.302 -7.555 1.00 94.00 292 LYS A CA 1
ATOM 2361 C C . LYS A 1 292 ? -12.205 -1.459 -6.145 1.00 94.00 292 LYS A C 1
ATOM 2363 O O . LYS A 1 292 ? -12.853 -2.472 -5.860 1.00 94.00 292 LYS A O 1
ATOM 2368 N N . ILE A 1 293 ? -11.997 -0.467 -5.272 1.00 95.06 293 ILE A N 1
ATOM 2369 C CA . ILE A 1 293 ? -12.566 -0.450 -3.915 1.00 95.06 293 ILE A CA 1
ATOM 2370 C C . ILE A 1 293 ? -14.094 -0.393 -3.992 1.00 95.06 293 ILE A C 1
ATOM 2372 O O . ILE A 1 293 ? -14.775 -1.212 -3.370 1.00 95.06 293 ILE A O 1
ATOM 2376 N N . ASN A 1 294 ? -14.640 0.515 -4.803 1.00 95.00 294 ASN A N 1
ATOM 2377 C CA . ASN A 1 294 ? -16.082 0.710 -4.921 1.00 95.00 294 ASN A CA 1
ATOM 2378 C C . ASN A 1 294 ? -16.809 -0.534 -5.432 1.00 95.00 294 ASN A C 1
ATOM 2380 O O . ASN A 1 294 ? -17.828 -0.928 -4.865 1.00 95.00 294 ASN A O 1
ATOM 2384 N N . LYS A 1 295 ? -16.267 -1.205 -6.447 1.00 92.44 295 LYS A N 1
ATOM 2385 C CA . LYS A 1 295 ? -16.803 -2.470 -6.958 1.00 92.44 295 LYS A CA 1
ATOM 2386 C C . LYS A 1 295 ? -16.707 -3.600 -5.931 1.00 92.44 295 LYS A C 1
ATOM 2388 O O . LYS A 1 295 ? -17.686 -4.325 -5.746 1.00 92.44 295 LYS A O 1
ATOM 2393 N N . LEU A 1 296 ? -15.576 -3.740 -5.229 1.00 91.19 296 LEU A N 1
ATOM 2394 C CA . LEU A 1 296 ? -15.398 -4.789 -4.213 1.00 91.19 296 LEU A CA 1
ATOM 2395 C C . LEU A 1 296 ? -16.406 -4.653 -3.059 1.00 91.19 296 LEU A C 1
ATOM 2397 O O . LEU A 1 296 ? -17.000 -5.646 -2.619 1.00 91.19 296 LEU A O 1
ATOM 2401 N N . TYR A 1 297 ? -16.619 -3.418 -2.601 1.00 93.56 297 TYR A N 1
ATOM 2402 C CA . TYR A 1 297 ? -17.516 -3.080 -1.495 1.00 93.56 297 TYR A CA 1
ATOM 2403 C C . TYR A 1 297 ? -18.942 -2.729 -1.933 1.00 93.56 297 TYR A C 1
ATOM 2405 O O . TYR A 1 297 ? -19.772 -2.413 -1.084 1.00 93.56 297 TYR A O 1
ATOM 2413 N N . LYS A 1 298 ? -19.254 -2.852 -3.232 1.00 93.31 298 LYS A N 1
ATOM 2414 C CA . LYS A 1 298 ? -20.576 -2.564 -3.817 1.00 93.31 298 LYS A CA 1
ATOM 2415 C C . LYS A 1 298 ? -21.083 -1.176 -3.414 1.00 93.31 298 LYS A C 1
ATOM 2417 O O . LYS A 1 298 ? -22.241 -1.009 -3.031 1.00 93.31 298 LYS A O 1
ATOM 2422 N N . CYS A 1 299 ? -20.193 -0.192 -3.461 1.00 93.62 299 CYS A N 1
ATOM 2423 C CA . CYS A 1 299 ? -20.528 1.175 -3.115 1.00 93.62 299 CYS A CA 1
ATOM 2424 C C . CYS A 1 299 ? -21.637 1.704 -4.039 1.00 93.62 299 CYS A C 1
ATOM 2426 O O . CYS A 1 299 ? -21.632 1.391 -5.234 1.00 93.62 299 CYS A O 1
ATOM 2428 N N . PRO A 1 300 ? -22.581 2.509 -3.520 1.00 89.56 300 PRO A N 1
ATOM 2429 C CA . PRO A 1 300 ? -23.587 3.149 -4.355 1.00 89.56 300 PRO A CA 1
ATOM 2430 C C . PRO A 1 300 ? -22.907 3.975 -5.444 1.00 89.56 300 PRO A C 1
ATOM 2432 O O . PRO A 1 300 ? -21.969 4.719 -5.153 1.00 89.56 300 PRO A O 1
ATOM 2435 N N . SER A 1 301 ? -23.381 3.862 -6.685 1.00 76.00 301 SER A N 1
ATOM 2436 C CA . SER A 1 301 ? -22.912 4.714 -7.774 1.00 76.00 301 SER A CA 1
ATOM 2437 C C . SER A 1 301 ? -23.121 6.172 -7.375 1.00 76.00 301 SER A C 1
ATOM 2439 O O . SER A 1 301 ? -24.254 6.612 -7.174 1.00 76.00 301 SER A O 1
ATOM 2441 N N . THR A 1 302 ? -22.037 6.929 -7.229 1.00 58.59 302 THR A N 1
ATOM 2442 C CA . THR A 1 302 ? -22.137 8.372 -7.048 1.00 58.59 302 THR A CA 1
ATOM 2443 C C . THR A 1 302 ? -22.708 8.945 -8.344 1.00 58.59 302 THR A C 1
ATOM 2445 O O . THR A 1 302 ? -22.131 8.796 -9.417 1.00 58.59 302 THR A O 1
ATOM 2448 N N . SER A 1 303 ? -23.870 9.594 -8.281 1.00 40.69 303 SER A N 1
ATOM 2449 C CA . SER A 1 303 ? -24.544 10.209 -9.435 1.00 40.69 303 SER A CA 1
ATOM 2450 C C . SER A 1 303 ? -23.830 11.465 -9.964 1.00 40.69 303 SER A C 1
ATOM 2452 O O . SER A 1 303 ? -24.464 12.357 -10.518 1.00 40.69 303 SER A O 1
ATOM 2454 N N . ALA A 1 304 ? -22.515 11.565 -9.781 1.00 42.19 304 ALA A N 1
ATOM 2455 C CA . ALA A 1 304 ? -21.701 12.689 -10.205 1.00 42.19 304 ALA A CA 1
ATOM 2456 C C . ALA A 1 304 ? -20.478 12.159 -10.956 1.00 42.19 304 ALA A C 1
ATOM 2458 O O . ALA A 1 304 ? -19.487 11.744 -10.357 1.00 42.19 304 ALA A O 1
ATOM 2459 N N . SER A 1 305 ? -20.564 12.181 -12.288 1.00 34.09 305 SER A N 1
ATOM 2460 C CA . SER A 1 305 ? -19.373 12.145 -13.136 1.00 34.09 305 SER A CA 1
ATOM 2461 C C . SER A 1 305 ? -18.469 13.319 -12.745 1.00 34.09 305 SER A C 1
ATOM 2463 O O . SER A 1 305 ? -18.956 14.452 -12.727 1.00 34.09 305 SER A O 1
ATOM 2465 N N . PRO A 1 306 ? -17.177 13.106 -12.448 1.00 40.88 306 PRO A N 1
ATOM 2466 C CA . PRO A 1 306 ? -16.237 14.207 -12.364 1.00 40.88 306 PRO A CA 1
ATOM 2467 C C . PRO A 1 306 ? -16.067 14.749 -13.783 1.00 40.88 306 PRO A C 1
ATOM 2469 O O . PRO A 1 306 ? -15.532 14.073 -14.660 1.00 40.88 306 PRO A O 1
ATOM 2472 N N . THR A 1 307 ? -16.572 15.952 -14.028 1.00 41.19 307 THR A N 1
ATOM 2473 C CA . THR A 1 307 ? -16.246 16.710 -15.233 1.00 41.19 307 THR A CA 1
ATOM 2474 C C . THR A 1 307 ? -14.741 16.939 -15.266 1.00 41.19 307 THR A C 1
ATOM 2476 O O . THR A 1 307 ? -14.184 17.531 -14.343 1.00 41.19 307 THR A O 1
ATOM 2479 N N . SER A 1 308 ? -14.099 16.463 -16.327 1.00 39.06 308 SER A N 1
ATOM 2480 C CA . SER A 1 308 ? -12.741 16.839 -16.697 1.00 39.06 308 SER A CA 1
ATOM 2481 C C . SER A 1 308 ? -12.693 18.343 -16.974 1.00 39.06 308 SER A C 1
ATOM 2483 O O . SER A 1 308 ? -13.331 18.808 -17.922 1.00 39.06 308 SER A O 1
ATOM 2485 N N . SER A 1 309 ? -11.945 19.082 -16.163 1.00 38.62 309 SER A N 1
ATOM 2486 C CA . SER A 1 309 ? -11.470 20.434 -16.471 1.0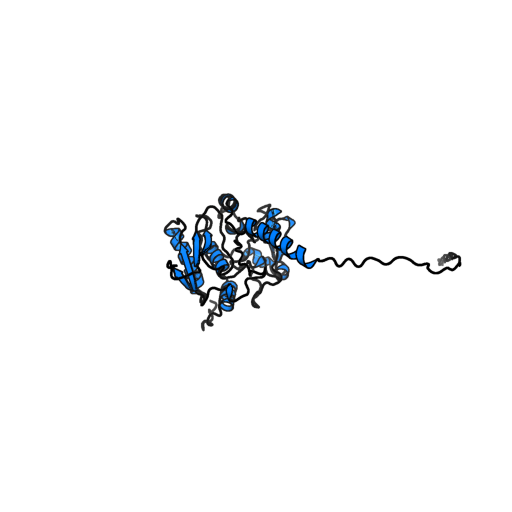0 38.62 309 SER A CA 1
ATOM 2487 C C . SER A 1 309 ? -9.957 20.445 -16.408 1.00 38.62 309 SER A C 1
ATOM 2489 O O . SER A 1 309 ? -9.455 19.954 -15.370 1.00 38.62 309 SER A O 1
#

pLDDT: mean 80.02, std 24.13, range [28.73, 98.81]

Secondary structure (DSSP, 8-state):
----PPPPPPPPPPPPPP------PPP--PPP-----TTTHHHHHHHHHHHHHHHHHSS--HHHHHHHTT--TTT-SS-SGGG--BBTBTB-----TT--SSS--SGGGSPGGGEEEEEE-S---HHHHHHHHHHHHHHHHHSS-EEEE--TTT-S-EEEEE--SS-EEE-SS--SSEEEEEE-TTTT-SHHHHHHHHHHHHT---GGGBTTGGGTEEE-GGGB-GGGGGGG--BTT---TTPPP-TT-TTSPPTTTTBSSTTS-SEEEPTT-GGGGGT----S--HHHHHHHHHHTT----S------

Organism: NCBI:txid197152

Nearest PDB structures (foldseek):
  3lqb-assembly1_A  TM=9.195E-01  e=1.292E-20  Danio rerio
  3lq0-assembly1_A  TM=8.350E-01  e=2.201E-21  Astacus astacus
  3vtg-assembly1_A  TM=9.279E-01  e=3.876E-20  Oryzias latipes
  1iab-assembly1_A  TM=9.084E-01  e=3.281E-19  Astacus astacus
  6bsl-assembly2_B  TM=8.887E-01  e=5.200E-17  Homo sapiens